Protein AF-A0A511FSC6-F1 (afdb_monomer_lite)

Secondary structure (DSSP, 8-state):
------------TTSSSEEEETTEEEEEEEPPHHHHHHHS-SEEEEE-----HHHHHHHHHHHHHHHHHHHHHHHHTTT---HHHHHHHHHTTTT------------------------------------------PPP--BHHHHIIIIIIS-TTS-HHHHHHHHHHHHHHHHHH-S-BGGG--HHHHHHHHHHHHHS-GGGG-----

pLDDT: mean 70.84, std 23.1, range [25.16, 93.94]

InterPro domains:
  IPR046668 Domain of unknown function DUF6538 [PF20172] (19-76)

Organism: NCBI:txid104102

Sequence (210 aa):
MGERDFPGCLPSLGTHMLRLIGSHYHFRRAVPVVLQACLGKTEISLSLQTESKFLARQRAAALYARTGEVFHKARTMQGRFSDKELTSLLTFQSPVTLEPEKNAQGAEATSAPQRKTVKPREKLTCKVIRKPRRTKKKPPALMLSGALMQFVLSNPNASTDTKEATQRTVALYIRAFGDTPVSDIGGSQAGAFRDLLLTLPATLAKVKAI

Radius of gyration: 27.7 Å; chains: 1; bounding box: 66×63×76 Å

Structure (mmCIF, N/CA/C/O backbone):
data_AF-A0A511FSC6-F1
#
_entry.id   AF-A0A511FSC6-F1
#
loop_
_atom_site.group_PDB
_atom_site.id
_atom_site.type_symbol
_atom_site.label_atom_id
_atom_site.label_alt_id
_atom_site.label_comp_id
_atom_site.label_asym_id
_atom_site.label_entity_id
_atom_site.label_seq_id
_atom_site.pdbx_PDB_ins_code
_atom_site.Cartn_x
_atom_site.Cartn_y
_atom_site.Cartn_z
_atom_site.occupancy
_atom_site.B_iso_or_equiv
_atom_site.auth_seq_id
_atom_site.auth_comp_id
_atom_site.auth_asym_id
_atom_site.auth_atom_id
_atom_site.pdbx_PDB_model_num
ATOM 1 N N . MET A 1 1 ? 3.213 28.338 21.975 1.00 31.11 1 MET A N 1
ATOM 2 C CA . MET A 1 1 ? 2.089 28.778 21.126 1.00 31.11 1 MET A CA 1
ATOM 3 C C . MET A 1 1 ? 2.033 27.836 19.939 1.00 31.11 1 MET A C 1
ATOM 5 O O . MET A 1 1 ? 2.956 27.849 19.141 1.00 31.11 1 MET A O 1
ATOM 9 N N . GLY A 1 2 ? 1.078 26.907 19.925 1.00 36.62 2 GLY A N 1
ATOM 10 C CA . GLY A 1 2 ? 0.978 25.878 18.889 1.00 36.62 2 GLY A CA 1
ATOM 11 C C . GLY A 1 2 ? -0.290 26.092 18.082 1.00 36.62 2 GLY A C 1
ATOM 12 O O . GLY A 1 2 ? -1.379 25.903 18.624 1.00 36.62 2 GLY A O 1
ATOM 13 N N . GLU A 1 3 ? -0.140 26.497 16.823 1.00 36.66 3 GLU A N 1
ATOM 14 C CA . GLU A 1 3 ? -1.228 26.465 15.848 1.00 36.66 3 GLU A CA 1
ATOM 15 C C . GLU A 1 3 ? -1.707 25.023 15.690 1.00 36.66 3 GLU A C 1
ATOM 17 O O . GLU A 1 3 ? -0.942 24.105 15.380 1.00 36.66 3 GLU A O 1
ATOM 22 N N . ARG A 1 4 ? -2.988 24.826 15.991 1.00 46.06 4 ARG A N 1
ATOM 23 C CA . ARG A 1 4 ? -3.698 23.559 15.869 1.00 46.06 4 ARG A CA 1
ATOM 24 C C . ARG A 1 4 ? -4.658 23.679 14.699 1.00 46.06 4 ARG A C 1
ATOM 26 O O . ARG A 1 4 ? -5.853 23.851 14.908 1.00 46.06 4 ARG A O 1
ATOM 33 N N . ASP A 1 5 ? -4.126 23.567 13.491 1.00 35.38 5 ASP A N 1
ATOM 34 C CA . ASP A 1 5 ? -4.953 23.324 12.316 1.00 35.38 5 ASP A CA 1
ATOM 35 C C . ASP A 1 5 ? -5.335 21.846 12.258 1.00 35.38 5 ASP A C 1
ATOM 37 O O . ASP A 1 5 ? -4.511 20.959 12.013 1.00 35.38 5 ASP A O 1
ATOM 41 N N . PHE A 1 6 ? -6.617 21.592 12.506 1.00 47.84 6 PHE A N 1
ATOM 42 C CA . PHE A 1 6 ? -7.268 20.308 12.298 1.00 47.84 6 PHE A CA 1
ATOM 43 C C . PHE A 1 6 ? -8.399 20.477 11.282 1.00 47.84 6 PHE A C 1
ATOM 45 O O . PHE A 1 6 ? -9.419 21.079 11.611 1.00 47.84 6 PHE A O 1
ATOM 52 N N . PRO A 1 7 ? -8.307 19.837 10.110 1.00 46.97 7 PRO A N 1
ATOM 53 C CA . PRO A 1 7 ? -9.484 19.426 9.374 1.00 46.97 7 PRO A CA 1
ATOM 54 C C . PRO A 1 7 ? -9.640 17.908 9.487 1.00 46.97 7 PRO A C 1
ATOM 56 O O . PRO A 1 7 ? -8.727 17.128 9.202 1.00 46.97 7 PRO A O 1
ATOM 59 N N . GLY A 1 8 ? -10.821 17.490 9.938 1.00 47.69 8 GLY A N 1
ATOM 60 C CA . GLY A 1 8 ? -11.219 16.092 9.970 1.00 47.69 8 GLY A CA 1
ATOM 61 C C . GLY A 1 8 ? -11.176 15.486 8.572 1.00 47.69 8 GLY A C 1
ATOM 62 O O . GLY A 1 8 ? -11.818 15.980 7.652 1.00 47.69 8 GLY A O 1
ATOM 63 N N . CYS A 1 9 ? -10.436 14.393 8.419 1.00 34.00 9 CYS A N 1
ATOM 64 C CA . CYS A 1 9 ? -10.560 13.499 7.280 1.00 34.00 9 CYS A CA 1
ATOM 65 C C . CYS A 1 9 ? -10.220 12.077 7.725 1.00 34.00 9 CYS A C 1
ATOM 67 O O . CYS A 1 9 ? -9.185 11.813 8.339 1.00 34.00 9 CYS A O 1
ATOM 69 N N . LEU A 1 10 ? -11.137 11.165 7.412 1.00 44.50 10 LEU A N 1
ATOM 70 C CA . LEU A 1 10 ? -10.952 9.719 7.471 1.00 44.50 10 LEU A CA 1
ATOM 71 C C . LEU A 1 10 ? -9.657 9.322 6.732 1.00 44.50 10 LEU A C 1
ATOM 73 O O . LEU A 1 10 ? -9.276 9.994 5.771 1.00 44.50 10 LEU A O 1
ATOM 77 N N . PRO A 1 11 ? -8.963 8.248 7.150 1.00 43.94 11 PRO A N 1
ATOM 78 C CA . PRO A 1 11 ? -7.611 7.971 6.692 1.00 43.94 11 PRO A CA 1
ATOM 79 C C . PRO A 1 11 ? -7.616 7.476 5.243 1.00 43.94 11 PRO A C 1
ATOM 81 O O . PRO A 1 11 ? -7.693 6.278 4.974 1.00 43.94 11 PRO A O 1
ATOM 84 N N . SER A 1 12 ? -7.461 8.399 4.296 1.00 37.47 12 SER A N 1
ATOM 85 C CA . SER A 1 12 ? -6.846 8.082 3.015 1.00 37.47 12 SER A CA 1
ATOM 86 C C . SER A 1 12 ? -5.382 7.719 3.305 1.00 37.47 12 SER A C 1
ATOM 88 O O . SER A 1 12 ? -4.573 8.535 3.745 1.00 37.47 12 SER A O 1
ATOM 90 N N . LEU A 1 13 ? -5.033 6.444 3.127 1.00 49.50 13 LEU A N 1
ATOM 91 C CA . LEU A 1 13 ? -3.706 5.853 3.385 1.00 49.50 13 LEU A CA 1
ATOM 92 C C . LEU A 1 13 ? -2.586 6.377 2.448 1.00 49.50 13 LEU A C 1
ATOM 94 O O . LEU A 1 13 ? -1.617 5.673 2.179 1.00 49.50 13 LEU A O 1
ATOM 98 N N . GLY A 1 14 ? -2.705 7.594 1.915 1.00 46.09 14 GLY A N 1
ATOM 99 C CA . GLY A 1 14 ? -1.871 8.073 0.812 1.00 46.09 14 GLY A CA 1
ATOM 100 C C . GLY A 1 14 ? -0.676 8.940 1.199 1.00 46.09 14 GLY A C 1
ATOM 101 O O . GLY A 1 14 ? 0.402 8.764 0.632 1.00 46.09 14 GLY A O 1
ATOM 102 N N . THR A 1 15 ? -0.831 9.889 2.130 1.00 52.22 15 THR A N 1
ATOM 103 C CA . THR A 1 15 ? 0.065 11.068 2.072 1.00 52.22 15 THR A CA 1
ATOM 104 C C . THR A 1 15 ? 0.442 11.717 3.402 1.00 52.22 15 THR A C 1
ATOM 106 O O . THR A 1 15 ? 1.416 12.460 3.431 1.00 52.22 15 THR A O 1
ATOM 109 N N . HIS A 1 16 ? -0.230 11.405 4.514 1.00 60.78 16 HIS A N 1
ATOM 110 C CA . HIS A 1 16 ? -0.003 12.107 5.793 1.00 60.78 16 HIS A CA 1
ATOM 111 C C . HIS A 1 16 ? 0.787 11.314 6.850 1.00 60.78 16 HIS A C 1
ATOM 113 O O . HIS A 1 16 ? 1.028 11.820 7.942 1.00 60.78 16 HIS A O 1
ATOM 119 N N . MET A 1 17 ? 1.218 10.083 6.546 1.00 84.12 17 MET A N 1
ATOM 120 C CA . MET A 1 17 ? 1.892 9.211 7.526 1.00 84.12 17 MET A CA 1
ATOM 121 C C . MET A 1 17 ? 3.365 9.576 7.774 1.00 84.12 17 MET A C 1
ATOM 123 O O . MET A 1 17 ? 3.923 9.235 8.816 1.00 84.12 17 MET A O 1
ATOM 127 N N . LEU A 1 18 ? 4.007 10.247 6.814 1.00 88.56 18 LEU A N 1
ATOM 128 C CA . LEU A 1 18 ? 5.402 10.672 6.895 1.00 88.56 18 LEU A CA 1
ATOM 129 C C . LEU A 1 18 ? 5.493 12.191 6.784 1.00 88.56 18 LEU A C 1
ATOM 131 O O . LEU A 1 18 ? 4.925 12.776 5.865 1.00 88.56 18 LEU A O 1
ATOM 135 N N . ARG A 1 19 ? 6.256 12.815 7.681 1.00 87.62 19 ARG A N 1
ATOM 136 C CA . ARG A 1 19 ? 6.570 14.247 7.649 1.00 87.62 19 ARG A CA 1
ATOM 137 C C . ARG A 1 19 ? 8.077 14.426 7.551 1.00 87.62 19 ARG A C 1
ATOM 139 O O . ARG A 1 19 ? 8.798 13.871 8.368 1.00 87.62 19 ARG A O 1
ATOM 146 N N . LEU A 1 20 ? 8.555 15.182 6.570 1.00 88.81 20 LEU A N 1
ATOM 147 C CA . LEU A 1 20 ? 9.956 15.595 6.531 1.00 88.81 20 LEU A CA 1
ATOM 148 C C . LEU A 1 20 ? 10.122 16.790 7.478 1.00 88.81 20 LEU A C 1
ATOM 150 O O . LEU A 1 20 ? 9.397 17.776 7.345 1.00 88.81 20 LEU A O 1
ATOM 154 N N . ILE A 1 21 ? 11.011 16.674 8.462 1.00 87.06 21 ILE A N 1
ATOM 155 C CA . ILE A 1 21 ? 11.365 17.756 9.386 1.00 87.06 21 ILE A CA 1
ATOM 156 C C . ILE A 1 21 ? 12.884 17.917 9.308 1.00 87.06 21 ILE A C 1
ATOM 158 O O . ILE A 1 21 ? 13.629 17.015 9.690 1.00 87.06 21 ILE A O 1
ATOM 162 N N . GLY A 1 22 ? 13.347 19.041 8.758 1.00 87.50 22 GLY A N 1
ATOM 163 C CA . GLY A 1 22 ? 14.761 19.212 8.414 1.00 87.50 22 GLY A CA 1
ATOM 164 C C . GLY A 1 22 ? 15.191 18.204 7.345 1.00 87.50 22 GLY A C 1
ATOM 165 O O . GLY A 1 22 ? 14.560 18.127 6.291 1.00 87.50 22 GLY A O 1
ATOM 166 N N . SER A 1 23 ? 16.229 17.411 7.626 1.00 87.00 23 SER A N 1
ATOM 167 C CA . SER A 1 23 ? 16.711 16.349 6.731 1.00 87.00 23 SER A CA 1
ATOM 168 C C . SER A 1 23 ? 16.114 14.967 7.023 1.00 87.00 23 SER A C 1
ATOM 170 O O . SER A 1 23 ? 16.306 14.036 6.243 1.00 87.00 23 SER A O 1
ATOM 172 N N . HIS A 1 24 ? 15.354 14.805 8.110 1.00 91.00 24 HIS A N 1
ATOM 173 C CA . HIS A 1 24 ? 14.892 13.493 8.559 1.00 91.00 24 HIS A CA 1
ATOM 174 C C . HIS A 1 24 ? 13.380 13.312 8.440 1.00 91.00 24 HIS A C 1
ATOM 176 O O . HIS A 1 24 ? 12.577 14.215 8.684 1.00 91.00 24 HIS A O 1
ATOM 182 N N . TYR A 1 25 ? 12.972 12.093 8.094 1.00 90.75 25 TYR A N 1
ATOM 183 C CA . TYR A 1 25 ? 11.569 11.704 8.096 1.00 90.75 25 TYR A CA 1
ATOM 184 C C . TYR A 1 25 ? 11.076 11.370 9.505 1.00 90.75 25 TYR A C 1
ATOM 186 O O . TYR A 1 25 ? 11.743 10.692 10.283 1.00 90.75 25 TYR A O 1
ATOM 194 N N . HIS A 1 26 ? 9.850 11.788 9.792 1.00 91.25 26 HIS A N 1
ATOM 195 C CA . HIS A 1 26 ? 9.095 11.493 10.998 1.00 91.25 26 HIS A CA 1
ATOM 196 C C . HIS A 1 26 ? 7.856 10.674 10.651 1.00 91.25 26 HIS A C 1
ATOM 198 O O . HIS A 1 26 ? 7.127 10.991 9.710 1.00 91.25 26 HIS A O 1
ATOM 204 N N . PHE A 1 27 ? 7.606 9.637 11.439 1.00 90.69 27 PHE A N 1
ATOM 205 C CA . PHE A 1 27 ? 6.375 8.865 11.428 1.00 90.69 27 PHE A CA 1
ATOM 206 C C . PHE A 1 27 ? 5.310 9.567 12.264 1.00 90.69 27 PHE A C 1
ATOM 208 O O . PHE A 1 27 ? 5.589 10.005 13.381 1.00 90.69 27 PHE A O 1
ATOM 215 N N . ARG A 1 28 ? 4.093 9.637 11.723 1.00 89.31 28 ARG A N 1
ATOM 216 C CA . ARG A 1 28 ? 2.921 10.232 12.364 1.00 89.31 28 ARG A CA 1
ATOM 217 C C . ARG A 1 28 ? 1.724 9.301 12.242 1.00 89.31 28 ARG A C 1
ATOM 219 O O . ARG A 1 28 ? 1.421 8.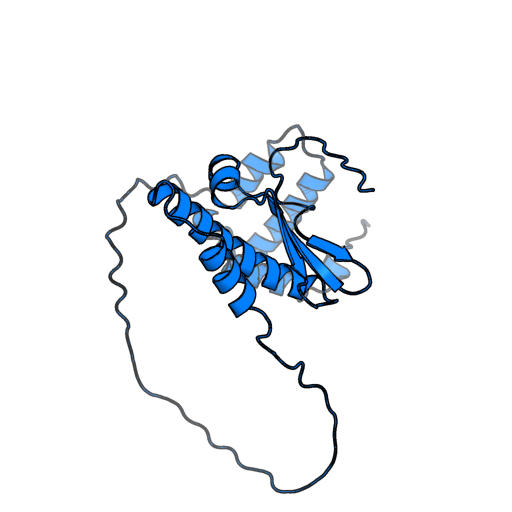809 11.152 1.00 89.31 28 ARG A O 1
ATOM 226 N N . ARG A 1 29 ? 1.031 9.057 13.355 1.00 89.12 29 ARG A N 1
ATOM 227 C CA . ARG A 1 29 ? -0.182 8.230 13.385 1.00 89.12 29 ARG A CA 1
ATOM 228 C C . ARG A 1 29 ? -1.137 8.663 14.490 1.00 89.12 29 ARG A C 1
ATOM 230 O O . ARG A 1 29 ? -0.754 8.715 15.654 1.00 89.12 29 ARG A O 1
ATOM 237 N N . ALA A 1 30 ? -2.406 8.855 14.142 1.00 89.12 30 ALA A N 1
ATOM 238 C CA . ALA A 1 30 ? -3.458 9.128 15.116 1.00 89.12 30 ALA A CA 1
ATOM 239 C C . ALA A 1 30 ? -3.743 7.910 16.017 1.00 89.12 30 ALA A C 1
ATOM 241 O O . ALA A 1 30 ? -3.824 6.768 15.545 1.00 89.12 30 ALA A O 1
ATOM 242 N N . VAL A 1 31 ? -3.929 8.168 17.312 1.00 88.06 31 VAL A N 1
ATOM 243 C CA . VAL A 1 31 ? -4.370 7.174 18.298 1.00 88.06 31 VAL A CA 1
ATOM 244 C C . VAL A 1 31 ? -5.903 7.085 18.251 1.00 88.06 31 VAL A C 1
ATOM 246 O O . VAL A 1 31 ? -6.563 8.125 18.273 1.00 88.06 31 VAL A O 1
ATOM 249 N N . PRO A 1 32 ? -6.506 5.881 18.188 1.00 88.00 32 PRO A N 1
ATOM 250 C CA . PRO A 1 32 ? -7.961 5.724 18.226 1.00 88.00 32 PRO A CA 1
ATOM 251 C C . PRO A 1 32 ? -8.583 6.372 19.471 1.00 88.00 32 PRO A C 1
ATOM 253 O O . PRO A 1 32 ? -8.077 6.150 20.565 1.00 88.00 32 PRO A O 1
ATOM 256 N N . VAL A 1 33 ? -9.704 7.094 19.322 1.00 86.25 33 VAL A N 1
ATOM 257 C CA . VAL A 1 33 ? -10.367 7.874 20.399 1.00 86.25 33 VAL A CA 1
ATOM 258 C C . VAL A 1 33 ? -10.576 7.064 21.682 1.00 86.25 33 VAL A C 1
ATOM 260 O O . VAL A 1 33 ? -10.260 7.533 22.768 1.00 86.25 33 VAL A O 1
ATOM 263 N N . VAL A 1 34 ? -11.006 5.808 21.548 1.00 84.75 34 VAL A N 1
ATOM 264 C CA . VAL A 1 34 ? -11.242 4.889 22.678 1.00 84.75 34 VAL A CA 1
ATOM 265 C C . VAL A 1 34 ? -9.979 4.653 23.517 1.00 84.75 34 VAL A C 1
ATOM 267 O O . VAL A 1 34 ? -10.062 4.398 24.711 1.00 84.75 34 VAL A O 1
ATOM 270 N N . LEU A 1 35 ? -8.801 4.744 22.896 1.00 82.69 35 LEU A N 1
ATOM 271 C CA . LEU A 1 35 ? -7.510 4.535 23.547 1.00 82.69 35 LEU A CA 1
ATOM 272 C C . LEU A 1 35 ? -6.861 5.841 24.017 1.00 82.69 35 LEU A C 1
ATOM 274 O O . LEU A 1 35 ? -5.935 5.785 24.819 1.00 82.69 35 LEU A O 1
ATOM 278 N N . GLN A 1 36 ? -7.332 7.005 23.559 1.00 86.88 36 GLN A N 1
ATOM 279 C CA . GLN A 1 36 ? -6.754 8.300 23.939 1.00 86.88 36 GLN A CA 1
ATOM 280 C C . GLN A 1 36 ? -6.912 8.574 25.438 1.00 86.88 36 GLN A C 1
ATOM 282 O O . GLN A 1 36 ? -5.992 9.104 26.049 1.00 86.88 36 GLN A O 1
ATOM 287 N N . ALA A 1 37 ? -8.031 8.159 26.045 1.00 80.69 37 ALA A N 1
ATOM 288 C CA . ALA A 1 37 ? -8.252 8.294 27.486 1.00 80.69 37 ALA A CA 1
ATOM 289 C C . ALA A 1 37 ? -7.283 7.431 28.313 1.00 80.69 37 ALA A C 1
ATOM 291 O O . ALA A 1 37 ? -6.806 7.864 29.355 1.00 80.69 37 ALA A O 1
ATOM 292 N N . CYS A 1 38 ? -6.955 6.228 27.830 1.00 76.88 38 CYS A N 1
ATOM 293 C CA . CYS A 1 38 ? -6.017 5.327 28.503 1.00 76.88 38 CYS A CA 1
ATOM 294 C C . CYS A 1 38 ? -4.550 5.735 28.296 1.00 76.88 38 CYS A C 1
ATOM 296 O O . CYS A 1 38 ? -3.711 5.439 29.140 1.00 76.88 38 CYS A O 1
ATOM 298 N N . LEU A 1 39 ? -4.243 6.385 27.168 1.00 76.31 39 LEU A N 1
ATOM 299 C CA . LEU A 1 39 ? -2.879 6.728 26.752 1.00 76.31 39 LEU A CA 1
ATOM 300 C C . LEU A 1 39 ? -2.500 8.194 26.960 1.00 76.31 39 LEU A C 1
ATOM 302 O O . LEU A 1 39 ? -1.374 8.584 26.687 1.00 76.31 39 LEU A O 1
ATOM 306 N N . GLY A 1 40 ? -3.449 9.064 27.304 1.00 79.44 40 GLY A N 1
ATOM 307 C CA . GLY A 1 40 ? -3.205 10.507 27.416 1.00 79.44 40 GLY A CA 1
ATOM 308 C C . GLY A 1 40 ? -2.634 11.167 26.147 1.00 79.44 40 GLY A C 1
ATOM 309 O O . GLY A 1 40 ? -2.193 12.314 26.192 1.00 79.44 40 GLY A O 1
ATOM 310 N N . LYS A 1 41 ? -2.614 10.457 25.010 1.00 80.75 41 LYS A N 1
ATOM 311 C CA . LYS A 1 41 ? -1.984 10.864 23.752 1.00 80.75 41 LYS A CA 1
ATOM 312 C C . LYS A 1 41 ? -2.968 10.694 22.610 1.00 80.75 41 LYS A C 1
ATOM 314 O O . LYS A 1 41 ? -3.578 9.641 22.437 1.00 80.75 41 LYS A O 1
ATOM 319 N N . THR A 1 42 ? -3.076 11.733 21.796 1.00 84.81 42 THR A N 1
ATOM 320 C CA . THR A 1 42 ? -3.931 11.767 20.604 1.00 84.81 42 THR A CA 1
ATOM 321 C C . THR A 1 42 ? -3.187 11.327 19.343 1.00 84.81 42 THR A C 1
ATOM 323 O O . THR A 1 42 ? -3.802 10.837 18.396 1.00 84.81 42 THR A O 1
ATOM 326 N N . GLU A 1 43 ? -1.857 11.440 19.337 1.00 87.31 43 GLU A N 1
ATOM 327 C CA . GLU A 1 43 ? -0.996 11.119 18.201 1.00 87.31 43 GLU A CA 1
ATOM 328 C C . GLU A 1 43 ? 0.311 10.449 18.659 1.00 87.31 43 GLU A C 1
ATOM 330 O O . GLU A 1 43 ? 0.879 10.783 19.698 1.00 87.31 43 GLU A O 1
ATOM 335 N N . ILE A 1 44 ? 0.802 9.509 17.849 1.00 86.75 44 ILE A N 1
ATOM 336 C CA . ILE A 1 44 ? 2.149 8.944 17.937 1.00 86.75 44 ILE A CA 1
ATOM 337 C C . ILE A 1 44 ? 3.011 9.648 16.891 1.00 86.75 44 ILE A C 1
ATOM 339 O O . ILE A 1 44 ? 2.745 9.533 15.693 1.00 86.75 44 ILE A O 1
ATOM 343 N N . SER A 1 45 ? 4.049 10.346 17.350 1.00 89.31 45 SER A N 1
ATOM 344 C CA . SER A 1 45 ? 5.045 11.005 16.502 1.00 89.31 45 SER A CA 1
ATOM 345 C C . SER A 1 45 ? 6.446 10.531 16.867 1.00 89.31 45 SER A C 1
ATOM 347 O O . SER A 1 45 ? 6.845 10.647 18.022 1.00 89.31 45 SER A O 1
ATOM 349 N N . LEU A 1 46 ? 7.190 9.997 15.896 1.00 87.50 46 LEU A N 1
ATOM 350 C CA . LEU A 1 46 ? 8.540 9.460 16.106 1.00 87.50 46 LEU A CA 1
ATOM 351 C C . LEU A 1 46 ? 9.468 9.839 14.957 1.00 87.50 46 LEU A C 1
ATOM 353 O O . LEU A 1 46 ? 9.072 9.767 13.795 1.00 87.50 46 LEU A O 1
ATOM 357 N N . SER A 1 47 ? 10.711 10.203 15.270 1.00 89.06 47 SER A N 1
ATOM 358 C CA . SER A 1 47 ? 11.744 10.373 14.244 1.00 89.06 47 SER A CA 1
ATOM 359 C C . SER A 1 47 ? 12.1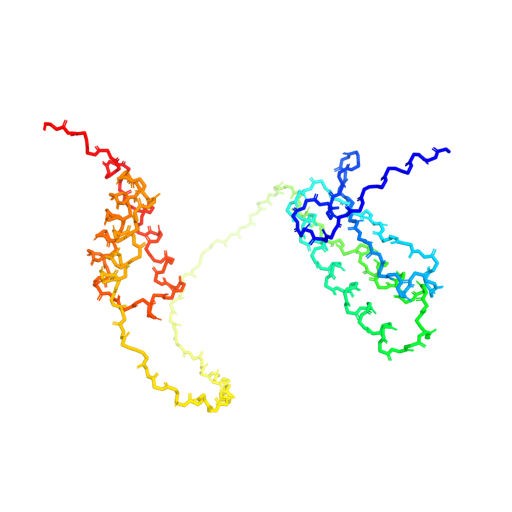82 9.011 13.717 1.00 89.06 47 SER A C 1
ATOM 361 O O . SER A 1 47 ? 12.435 8.092 14.492 1.00 89.06 47 SER A O 1
ATOM 363 N N . LEU A 1 48 ? 12.281 8.881 12.395 1.00 88.81 48 LEU A N 1
ATOM 364 C CA . LEU A 1 48 ? 12.821 7.691 11.741 1.00 88.81 48 LEU A CA 1
ATOM 365 C C . LEU A 1 48 ? 14.329 7.791 11.509 1.00 88.81 48 LEU A C 1
ATOM 367 O O . LEU A 1 48 ? 14.894 6.824 10.998 1.00 88.81 48 LEU A O 1
ATOM 371 N N . GLN A 1 49 ? 14.952 8.936 11.836 1.00 87.12 49 GLN A N 1
ATOM 372 C CA . GLN A 1 49 ? 16.388 9.208 11.667 1.00 87.12 49 GLN A CA 1
ATOM 373 C C . GLN A 1 49 ? 16.907 8.747 10.298 1.00 87.12 49 GLN A C 1
ATOM 375 O O . GLN A 1 49 ? 17.867 7.990 10.175 1.00 87.12 49 GLN A O 1
ATOM 380 N N . THR A 1 50 ? 16.182 9.106 9.243 1.00 88.50 50 THR A N 1
ATOM 381 C CA . THR A 1 50 ? 16.547 8.737 7.878 1.00 88.50 50 THR A CA 1
ATOM 382 C C . THR A 1 50 ? 16.157 9.844 6.925 1.00 88.50 50 THR A C 1
ATOM 384 O O . THR A 1 50 ? 15.096 10.448 7.074 1.00 88.50 50 THR A O 1
ATOM 387 N N . GLU A 1 51 ? 17.016 10.082 5.945 1.00 90.50 51 GLU A N 1
ATOM 388 C CA . GLU A 1 51 ? 16.820 11.054 4.865 1.00 90.50 51 GLU A CA 1
ATOM 389 C C . GLU A 1 51 ? 16.292 10.372 3.592 1.00 90.50 51 GLU A C 1
ATOM 391 O O . GLU A 1 51 ? 15.835 11.018 2.651 1.00 90.50 51 GLU A O 1
ATOM 396 N N . SER A 1 52 ? 16.304 9.033 3.558 1.00 89.44 52 SER A N 1
ATOM 397 C CA . SER A 1 52 ? 15.809 8.252 2.427 1.00 89.44 52 SER A CA 1
ATOM 398 C C . SER A 1 52 ? 14.310 8.008 2.549 1.00 89.44 52 SER A C 1
ATOM 400 O O . SER A 1 52 ? 13.837 7.339 3.471 1.00 89.44 52 SER A O 1
ATOM 402 N N . LYS A 1 53 ? 13.547 8.475 1.555 1.00 89.00 53 LYS A N 1
ATOM 403 C CA . LYS A 1 53 ? 12.089 8.275 1.480 1.00 89.00 53 LYS A CA 1
ATOM 404 C C . LYS A 1 53 ? 11.697 6.795 1.447 1.00 89.00 53 LYS A C 1
ATOM 406 O O . LYS A 1 53 ? 10.658 6.419 1.987 1.00 89.00 53 LYS A O 1
ATOM 411 N N . PHE A 1 54 ? 12.506 5.954 0.804 1.00 88.75 54 PHE A N 1
ATOM 412 C CA . PHE A 1 54 ? 12.247 4.517 0.712 1.00 88.75 54 PHE A CA 1
ATOM 413 C C . PHE A 1 54 ? 12.413 3.838 2.075 1.00 88.75 54 PHE A C 1
ATOM 415 O O . PHE A 1 54 ? 11.501 3.153 2.541 1.00 88.75 54 PHE A O 1
ATOM 422 N N . LEU A 1 55 ? 13.532 4.108 2.751 1.00 89.44 55 LEU A N 1
ATOM 423 C CA . LEU A 1 55 ? 13.820 3.557 4.074 1.00 89.44 55 LEU A CA 1
ATOM 424 C C . LEU A 1 55 ? 12.826 4.079 5.123 1.00 89.44 55 LEU A C 1
ATOM 426 O O . LEU A 1 55 ? 12.351 3.317 5.965 1.00 89.44 55 LEU A O 1
ATOM 430 N N . ALA A 1 56 ? 12.429 5.351 5.009 1.00 89.81 56 ALA A N 1
ATOM 431 C CA . ALA A 1 56 ? 11.370 5.942 5.817 1.00 89.81 56 ALA A CA 1
ATOM 432 C C . ALA A 1 56 ? 10.046 5.184 5.661 1.00 89.81 56 ALA A C 1
ATOM 434 O O . ALA A 1 56 ? 9.415 4.840 6.656 1.00 89.81 56 ALA A O 1
ATOM 435 N N . ARG A 1 57 ? 9.635 4.865 4.426 1.00 90.00 57 ARG A N 1
ATOM 436 C CA . ARG A 1 57 ? 8.418 4.078 4.163 1.00 90.00 57 ARG A CA 1
ATOM 437 C C . ARG A 1 57 ? 8.503 2.677 4.752 1.00 90.00 57 ARG A C 1
ATOM 439 O O . ARG A 1 57 ? 7.543 2.237 5.375 1.00 90.00 57 ARG A O 1
ATOM 446 N N . GLN A 1 58 ? 9.637 2.001 4.588 1.00 90.06 58 GLN A N 1
ATOM 447 C CA . GLN A 1 58 ? 9.848 0.663 5.135 1.00 90.06 58 GLN A CA 1
ATOM 448 C C . GLN A 1 58 ? 9.754 0.660 6.669 1.00 90.06 58 GLN A C 1
ATOM 450 O O . GLN A 1 58 ? 8.982 -0.115 7.236 1.00 90.06 58 GLN A O 1
ATOM 455 N N . ARG A 1 59 ? 10.481 1.565 7.343 1.00 89.62 59 ARG A N 1
ATOM 456 C CA . ARG A 1 59 ? 10.440 1.710 8.810 1.00 89.62 59 ARG A CA 1
ATOM 457 C C . ARG A 1 59 ? 9.042 2.096 9.298 1.00 89.62 59 ARG A C 1
ATOM 459 O O . ARG A 1 59 ? 8.522 1.495 10.234 1.00 89.62 59 ARG A O 1
ATOM 466 N N . ALA A 1 60 ? 8.391 3.040 8.623 1.00 90.00 60 ALA A N 1
ATOM 467 C CA . ALA A 1 60 ? 7.042 3.473 8.968 1.00 90.00 60 ALA A CA 1
ATOM 468 C C . ALA A 1 60 ? 5.995 2.363 8.795 1.00 90.00 60 ALA A C 1
ATOM 470 O O . ALA A 1 60 ? 5.102 2.244 9.629 1.00 90.00 60 ALA A O 1
ATOM 471 N N . ALA A 1 61 ? 6.108 1.523 7.762 1.00 88.69 61 ALA A N 1
ATOM 472 C CA . ALA A 1 61 ? 5.226 0.372 7.582 1.00 88.69 61 ALA A CA 1
ATOM 473 C C . ALA A 1 61 ? 5.366 -0.634 8.738 1.00 88.69 61 ALA A C 1
ATOM 475 O O . ALA A 1 61 ? 4.360 -1.100 9.276 1.00 88.69 61 ALA A O 1
ATOM 476 N N . ALA A 1 62 ? 6.599 -0.912 9.175 1.00 88.50 62 ALA A N 1
ATOM 477 C CA . ALA A 1 62 ? 6.855 -1.778 10.325 1.00 88.50 62 ALA A CA 1
ATOM 478 C C . ALA A 1 62 ? 6.271 -1.198 11.627 1.00 88.50 62 ALA A C 1
ATOM 480 O O . ALA A 1 62 ? 5.614 -1.916 12.386 1.00 88.50 62 ALA A O 1
ATOM 481 N N . LEU A 1 63 ? 6.449 0.107 11.863 1.00 89.62 63 LEU A N 1
ATOM 482 C CA . LEU A 1 63 ? 5.838 0.806 12.998 1.00 89.62 63 LEU A CA 1
ATOM 483 C C . LEU A 1 63 ? 4.311 0.775 12.936 1.00 89.62 63 LEU A C 1
ATOM 485 O O . LEU A 1 63 ? 3.661 0.563 13.960 1.00 89.62 63 LEU A O 1
ATOM 489 N N . TYR A 1 64 ? 3.725 0.947 11.752 1.00 90.62 64 TYR A N 1
ATOM 490 C CA . TYR A 1 64 ? 2.278 0.916 11.565 1.00 90.62 64 TYR A CA 1
ATOM 491 C C . TYR A 1 64 ? 1.690 -0.466 11.879 1.00 90.62 64 TYR A C 1
ATOM 493 O O . TYR A 1 64 ? 0.679 -0.561 12.577 1.00 90.62 64 TYR A O 1
ATOM 501 N N . ALA A 1 65 ? 2.327 -1.544 11.422 1.00 89.44 65 ALA A N 1
ATOM 502 C CA . ALA A 1 65 ? 1.890 -2.899 11.751 1.00 89.44 65 ALA A CA 1
ATOM 503 C C . ALA A 1 65 ? 1.901 -3.128 13.273 1.00 89.44 65 ALA A C 1
ATOM 505 O O . ALA A 1 65 ? 0.866 -3.444 13.862 1.00 89.44 65 ALA A O 1
ATOM 506 N N . ARG A 1 66 ? 3.030 -2.833 13.933 1.00 87.25 66 ARG A N 1
ATOM 507 C CA . ARG A 1 66 ? 3.186 -3.027 15.384 1.00 87.25 66 ARG A CA 1
ATOM 508 C C . ARG A 1 66 ? 2.218 -2.189 16.206 1.00 87.25 66 ARG A C 1
ATOM 510 O O . ARG A 1 66 ? 1.527 -2.712 17.072 1.00 87.25 66 ARG A O 1
ATOM 517 N N . THR A 1 67 ? 2.119 -0.892 15.918 1.00 88.50 67 THR A N 1
ATOM 518 C CA . THR A 1 67 ? 1.170 -0.014 16.626 1.00 88.50 67 THR A CA 1
ATOM 519 C C . THR A 1 67 ? -0.284 -0.440 16.384 1.00 88.50 67 THR A C 1
ATOM 521 O O . THR A 1 67 ? -1.125 -0.270 17.261 1.00 88.50 67 THR A O 1
ATOM 524 N N . GLY A 1 68 ? -0.587 -1.072 15.243 1.00 88.94 68 GLY A N 1
ATOM 525 C CA . GLY A 1 68 ? -1.895 -1.670 14.969 1.00 88.94 68 GLY A CA 1
ATOM 526 C C . GLY A 1 68 ? -2.218 -2.857 15.879 1.00 88.94 68 GLY A C 1
ATOM 527 O O . GLY A 1 68 ? -3.303 -2.895 16.457 1.00 88.94 68 GLY A O 1
ATOM 528 N N . GLU A 1 69 ? -1.276 -3.786 16.053 1.00 88.38 69 GLU A N 1
ATOM 529 C CA . GLU A 1 69 ? -1.421 -4.922 16.976 1.00 88.38 69 GLU A CA 1
ATOM 530 C C . GLU A 1 69 ? -1.621 -4.454 18.416 1.00 88.38 69 GLU A C 1
ATOM 532 O O . GLU A 1 69 ? -2.473 -4.971 19.137 1.00 88.38 69 GLU A O 1
ATOM 537 N N . VAL A 1 70 ? -0.875 -3.429 18.818 1.00 86.75 70 VAL A N 1
ATOM 538 C CA . VAL A 1 70 ? -0.991 -2.809 20.137 1.00 86.75 70 VAL A CA 1
ATOM 539 C C . VAL A 1 70 ? -2.378 -2.212 20.343 1.00 86.75 70 VAL A C 1
ATOM 541 O O . VAL A 1 70 ? -3.038 -2.515 21.331 1.00 86.75 70 VAL A O 1
ATOM 544 N N . PHE A 1 71 ? -2.876 -1.432 19.382 1.00 87.88 71 PHE A N 1
ATOM 545 C CA . PHE A 1 71 ? -4.230 -0.880 19.452 1.00 87.88 71 PHE A CA 1
ATOM 546 C C . PHE A 1 71 ? -5.321 -1.950 19.431 1.00 87.88 71 PHE A C 1
ATOM 548 O O . PHE A 1 71 ? -6.422 -1.716 19.933 1.00 87.88 71 PHE A O 1
ATOM 555 N N . HIS A 1 72 ? -5.056 -3.103 18.821 1.00 87.94 72 HIS A N 1
ATOM 556 C CA . HIS A 1 72 ? -5.973 -4.232 18.852 1.00 87.94 72 HIS A CA 1
ATOM 557 C C . HIS A 1 72 ? -5.990 -4.885 20.239 1.00 87.94 72 HIS A C 1
ATOM 559 O O . HIS A 1 72 ? -7.058 -5.008 20.833 1.00 87.94 72 HIS A O 1
ATOM 565 N N . LYS A 1 73 ? -4.814 -5.187 20.804 1.00 85.75 73 LYS A N 1
ATOM 566 C CA . LYS A 1 73 ? -4.668 -5.728 22.165 1.00 85.75 73 LYS A CA 1
ATOM 567 C C . LYS A 1 73 ? -5.263 -4.801 23.227 1.00 85.75 73 LYS A C 1
ATOM 569 O O . LYS A 1 73 ? -5.968 -5.250 24.124 1.00 85.75 73 LYS A O 1
ATOM 574 N N . ALA A 1 74 ? -5.033 -3.497 23.100 1.00 84.69 74 ALA A N 1
ATOM 575 C CA . ALA A 1 74 ? -5.580 -2.499 24.012 1.00 84.69 74 ALA A CA 1
ATOM 576 C C . ALA A 1 74 ? -7.117 -2.480 23.994 1.00 84.69 74 ALA A C 1
ATOM 578 O O . ALA A 1 74 ? -7.749 -2.330 25.037 1.00 84.69 74 ALA A O 1
ATOM 579 N N . ARG A 1 75 ? -7.722 -2.693 22.816 1.00 83.94 75 ARG A N 1
ATOM 580 C CA . ARG A 1 75 ? -9.177 -2.822 22.674 1.00 83.94 75 ARG A CA 1
ATOM 581 C C . ARG A 1 75 ? -9.714 -4.110 23.293 1.00 83.94 75 ARG A C 1
ATOM 583 O O . ARG A 1 75 ? -10.764 -4.068 23.923 1.00 83.94 75 ARG A O 1
ATOM 590 N N . THR A 1 76 ? -9.011 -5.234 23.150 1.00 85.31 76 THR A N 1
ATOM 591 C CA . THR A 1 76 ? -9.445 -6.510 23.745 1.00 85.31 76 THR A CA 1
ATOM 592 C C . THR A 1 76 ? -9.291 -6.534 25.266 1.00 85.31 76 THR A C 1
ATOM 594 O O . THR A 1 76 ? -10.088 -7.172 25.940 1.00 85.31 76 THR A O 1
ATOM 597 N N . MET A 1 77 ? -8.298 -5.825 25.815 1.00 77.06 77 MET A N 1
ATOM 598 C CA . MET A 1 77 ? -7.973 -5.817 27.252 1.00 77.06 77 MET A CA 1
ATOM 599 C C . MET A 1 77 ? -8.698 -4.720 28.059 1.00 77.06 77 MET A C 1
ATOM 601 O O . MET A 1 77 ? -8.374 -4.533 29.230 1.00 77.06 77 MET A O 1
ATOM 605 N N . GLN A 1 78 ? -9.638 -3.986 27.441 1.00 65.62 78 GLN A N 1
ATOM 606 C CA . GLN A 1 78 ? -10.566 -3.027 28.073 1.00 65.62 78 GLN A CA 1
ATOM 607 C C . GLN A 1 78 ? -9.969 -2.211 29.243 1.00 65.62 78 GLN A C 1
ATOM 609 O O . GLN A 1 78 ? -10.438 -2.280 30.374 1.00 65.62 78 GLN A O 1
ATOM 614 N N . GLY A 1 79 ? -8.925 -1.419 28.980 1.00 63.38 79 GLY A N 1
ATOM 615 C CA . GLY A 1 79 ? -8.471 -0.386 29.926 1.00 63.38 79 GLY A CA 1
ATOM 616 C C . GLY A 1 79 ? -7.291 -0.741 30.836 1.00 63.38 79 GLY A C 1
ATOM 617 O O . GLY A 1 79 ? -6.849 0.118 31.589 1.00 63.38 79 GLY A O 1
ATOM 618 N N . ARG A 1 80 ? -6.701 -1.941 30.732 1.00 67.81 80 ARG A N 1
ATOM 619 C CA . ARG A 1 80 ? -5.396 -2.246 31.373 1.00 67.81 80 ARG A CA 1
ATOM 620 C C . ARG A 1 80 ? -4.172 -1.857 30.538 1.00 67.81 80 ARG A C 1
ATOM 622 O O . ARG A 1 80 ? -3.046 -2.173 30.907 1.00 67.81 80 ARG A O 1
ATOM 629 N N . PHE A 1 81 ? -4.384 -1.209 29.399 1.00 72.94 81 PHE A N 1
ATOM 630 C CA . PHE A 1 81 ? -3.305 -0.820 28.501 1.00 72.94 81 PHE A CA 1
ATOM 631 C C . PHE A 1 81 ? -2.624 0.458 29.000 1.00 72.94 81 PHE A C 1
ATOM 633 O O . PHE A 1 81 ? -3.309 1.443 29.266 1.00 72.94 81 PHE A O 1
ATOM 640 N N . SER A 1 82 ? -1.292 0.446 29.114 1.00 76.88 82 SER A N 1
ATOM 641 C CA . SER A 1 82 ? -0.523 1.586 29.631 1.00 76.88 82 SER A CA 1
ATOM 642 C C . SER A 1 82 ? 0.422 2.184 28.590 1.00 76.88 82 SER A C 1
ATOM 644 O O . SER A 1 82 ? 0.964 1.492 27.727 1.00 76.88 82 SER A O 1
ATOM 646 N N . ASP A 1 83 ? 0.707 3.478 28.736 1.00 78.88 83 ASP A N 1
ATOM 647 C CA . ASP A 1 83 ? 1.680 4.205 27.912 1.00 78.88 83 ASP A CA 1
ATOM 648 C C . ASP A 1 83 ? 3.077 3.584 27.886 1.00 78.88 83 ASP A C 1
ATOM 650 O O . ASP A 1 83 ? 3.819 3.752 26.913 1.00 78.88 83 ASP A O 1
ATOM 654 N N . LYS A 1 84 ? 3.449 2.869 28.951 1.00 80.12 84 LYS A N 1
ATOM 655 C CA . LYS A 1 84 ? 4.752 2.209 29.074 1.00 80.12 84 LYS A CA 1
ATOM 656 C C . LYS A 1 84 ? 4.899 1.080 28.056 1.00 80.12 84 LYS A C 1
ATOM 658 O O . LYS A 1 84 ? 5.979 0.917 27.501 1.00 80.12 84 LYS A O 1
ATOM 663 N N . GLU A 1 85 ? 3.820 0.352 27.766 1.00 78.94 85 GLU A N 1
ATOM 664 C CA . GLU A 1 85 ? 3.806 -0.724 26.766 1.00 78.94 85 GLU A CA 1
ATOM 665 C C . GLU A 1 85 ? 3.903 -0.179 25.342 1.00 78.94 85 GLU A C 1
ATOM 667 O O . GLU A 1 85 ? 4.589 -0.745 24.491 1.00 78.94 85 GLU A O 1
ATOM 672 N N . LEU A 1 86 ? 3.243 0.952 25.081 1.00 78.06 86 LEU A N 1
ATOM 673 C CA . LEU A 1 86 ? 3.369 1.628 23.796 1.00 78.06 86 LEU A CA 1
ATOM 674 C C . LEU A 1 86 ? 4.794 2.161 23.622 1.00 78.06 86 LEU A C 1
ATOM 676 O O . LEU A 1 86 ? 5.428 1.938 22.597 1.00 78.06 86 LEU A O 1
ATOM 680 N N . THR A 1 87 ? 5.320 2.824 24.651 1.00 78.44 87 THR A N 1
ATOM 681 C CA . THR A 1 87 ? 6.658 3.420 24.618 1.00 78.44 87 THR A CA 1
ATOM 682 C C . THR A 1 87 ? 7.739 2.353 24.492 1.00 78.44 87 THR A C 1
ATOM 684 O O . THR A 1 87 ? 8.621 2.518 23.664 1.00 78.44 87 THR A O 1
ATOM 687 N N . SER A 1 88 ? 7.658 1.227 25.209 1.00 80.94 88 SER A N 1
ATOM 688 C CA . SER A 1 88 ? 8.647 0.150 25.082 1.00 80.94 88 SER A CA 1
ATOM 689 C C . SER A 1 88 ? 8.711 -0.386 23.651 1.00 80.94 88 SER A C 1
ATOM 691 O O . SER A 1 88 ? 9.790 -0.440 23.066 1.00 80.94 88 SER A O 1
ATOM 693 N N . LEU A 1 89 ? 7.566 -0.683 23.031 1.00 73.00 89 LEU A N 1
ATOM 694 C CA . LEU A 1 89 ? 7.502 -1.200 21.660 1.00 73.00 89 LEU A CA 1
ATOM 695 C C . LEU A 1 89 ? 8.003 -0.212 20.602 1.00 73.00 89 LEU A C 1
ATOM 697 O O . LEU A 1 89 ? 8.506 -0.645 19.562 1.00 73.00 89 LEU A O 1
ATOM 701 N N . LEU A 1 90 ? 7.868 1.089 20.865 1.00 75.56 90 LEU A N 1
ATOM 702 C CA . LEU A 1 90 ? 8.399 2.151 20.015 1.00 75.56 90 LEU A CA 1
ATOM 703 C C . LEU A 1 90 ? 9.906 2.366 20.241 1.00 75.56 90 LEU A C 1
ATOM 705 O O . LEU A 1 90 ? 10.649 2.518 19.275 1.00 75.56 90 LEU A O 1
ATOM 709 N N . THR A 1 91 ? 10.368 2.314 21.493 1.00 69.50 91 THR A N 1
ATOM 710 C CA . THR A 1 91 ? 11.777 2.490 21.881 1.00 69.50 91 THR A CA 1
ATOM 711 C C . THR A 1 91 ? 12.652 1.322 21.432 1.00 69.50 91 THR A C 1
ATOM 713 O O . THR A 1 91 ? 13.776 1.554 21.001 1.00 69.50 91 THR A O 1
ATOM 716 N N . PHE A 1 92 ? 12.138 0.084 21.413 1.00 58.06 92 PHE A N 1
ATOM 717 C CA . PHE A 1 92 ? 12.874 -1.091 20.910 1.00 58.06 92 PHE A CA 1
ATOM 718 C C . PHE A 1 92 ? 13.351 -0.965 19.449 1.00 58.06 92 PHE A C 1
ATOM 720 O O . PHE A 1 92 ? 14.132 -1.796 18.995 1.00 58.06 92 PHE A O 1
ATOM 727 N N . GLN A 1 93 ? 12.886 0.033 18.691 1.00 59.19 93 GLN A N 1
ATOM 728 C CA . GLN A 1 93 ? 13.315 0.268 17.309 1.00 59.19 93 GLN A CA 1
ATOM 729 C C . GLN A 1 93 ? 14.365 1.379 17.135 1.00 59.19 93 GLN A C 1
ATOM 731 O O . GLN A 1 93 ? 14.816 1.600 16.012 1.00 59.19 93 GLN A O 1
ATOM 736 N N . SER A 1 94 ? 14.800 2.037 18.211 1.00 48.06 94 SER A N 1
ATOM 737 C CA . SER A 1 94 ? 15.906 3.000 18.193 1.00 48.06 94 SER A CA 1
ATOM 738 C C . SER A 1 94 ? 17.106 2.419 18.954 1.00 48.06 94 SER A C 1
ATOM 740 O O . SER A 1 94 ? 17.019 2.364 20.178 1.00 48.06 94 SER A O 1
ATOM 742 N N . PRO A 1 95 ? 18.233 2.023 18.328 1.00 50.81 95 PRO A N 1
ATOM 743 C CA . PRO A 1 95 ? 18.548 1.869 16.910 1.00 50.81 95 PRO A CA 1
ATOM 744 C C . PRO A 1 95 ? 18.832 0.391 16.562 1.00 50.81 95 PRO A C 1
ATOM 746 O O . PRO A 1 95 ? 19.747 -0.224 17.103 1.00 50.81 95 PRO A O 1
ATOM 749 N N . VAL A 1 96 ? 18.126 -0.186 15.584 1.00 41.41 96 VAL A N 1
ATOM 750 C CA . VAL A 1 96 ? 18.773 -1.236 14.776 1.00 41.41 96 VAL A CA 1
ATOM 751 C C . VAL A 1 96 ? 19.603 -0.495 13.745 1.00 41.41 96 VAL A C 1
ATOM 753 O O . VAL A 1 96 ? 19.128 -0.127 12.667 1.00 41.41 96 VAL A O 1
ATOM 756 N N . THR A 1 97 ? 20.830 -0.201 14.151 1.00 39.56 97 THR A N 1
ATOM 757 C CA . THR A 1 97 ? 21.936 0.178 13.292 1.00 39.56 97 THR A CA 1
ATOM 758 C C . THR A 1 97 ? 22.126 -0.944 12.273 1.00 39.56 97 THR A C 1
ATOM 760 O O . THR A 1 97 ? 22.849 -1.906 12.493 1.00 39.56 97 THR A O 1
ATOM 763 N N . LEU A 1 98 ? 21.413 -0.872 11.152 1.00 42.75 98 LEU A N 1
ATOM 764 C CA . LEU A 1 98 ? 22.008 -1.322 9.905 1.00 42.75 98 LEU A CA 1
ATOM 765 C C . LEU A 1 98 ? 22.884 -0.153 9.482 1.00 42.75 98 LEU A C 1
ATOM 767 O O . LEU A 1 98 ? 22.411 0.771 8.818 1.00 42.75 98 LEU A O 1
ATOM 771 N N . GLU A 1 99 ? 24.112 -0.161 10.002 1.00 34.84 99 GLU A N 1
ATOM 772 C CA . GLU A 1 99 ? 25.233 0.578 9.435 1.00 34.84 99 GLU A CA 1
ATOM 773 C C . GLU A 1 99 ? 25.132 0.465 7.905 1.00 34.84 99 GLU A C 1
ATOM 775 O O . GLU A 1 99 ? 25.106 -0.653 7.376 1.00 34.84 99 GLU A O 1
ATOM 780 N N . PRO A 1 100 ? 25.012 1.572 7.157 1.00 40.00 100 PRO A N 1
ATOM 781 C CA . PRO A 1 100 ? 25.367 1.532 5.757 1.00 40.00 100 PRO A CA 1
ATOM 782 C C . PRO A 1 100 ? 26.884 1.338 5.719 1.00 40.00 100 PRO A C 1
ATOM 784 O O . PRO A 1 100 ? 27.626 2.311 5.830 1.00 40.00 100 PRO A O 1
ATOM 787 N N . GLU A 1 101 ? 27.352 0.091 5.598 1.00 36.69 101 GLU A N 1
ATOM 788 C CA . GLU A 1 101 ? 28.757 -0.184 5.297 1.00 36.69 101 GLU A CA 1
ATOM 789 C C . GLU A 1 101 ? 29.116 0.520 3.988 1.00 36.69 101 GLU A C 1
ATOM 791 O O . GLU A 1 101 ? 28.837 0.067 2.876 1.00 36.69 101 GLU A O 1
ATOM 796 N N . LYS A 1 102 ? 29.715 1.693 4.144 1.00 37.31 102 LYS A N 1
ATOM 797 C CA . LYS A 1 102 ? 30.426 2.395 3.101 1.00 37.31 102 LYS A CA 1
ATOM 798 C C . LYS A 1 102 ? 31.718 2.900 3.721 1.00 37.31 102 LYS A C 1
ATOM 800 O O . LYS A 1 102 ? 31.767 4.009 4.241 1.00 37.31 102 LYS A O 1
ATOM 805 N N . ASN A 1 103 ? 32.770 2.090 3.635 1.00 34.25 103 ASN A N 1
ATOM 806 C CA . ASN A 1 103 ? 34.113 2.637 3.515 1.00 34.25 103 ASN A CA 1
ATOM 807 C C . ASN A 1 103 ? 34.985 1.786 2.583 1.00 34.25 103 ASN A C 1
ATOM 809 O O . ASN A 1 103 ? 34.808 0.577 2.464 1.00 34.25 103 ASN A O 1
ATOM 813 N N . ALA A 1 104 ? 35.830 2.483 1.834 1.00 35.72 104 ALA A N 1
ATOM 814 C CA . ALA A 1 104 ? 36.425 2.072 0.572 1.00 35.72 104 ALA A CA 1
ATOM 815 C C . ALA A 1 104 ? 37.811 1.396 0.691 1.00 35.72 104 ALA A C 1
ATOM 817 O O . ALA A 1 104 ? 38.572 1.693 1.600 1.00 35.72 104 ALA A O 1
ATOM 818 N N . GLN A 1 105 ? 38.089 0.524 -0.290 1.00 30.86 105 GLN A N 1
ATOM 819 C CA . GLN A 1 105 ? 39.338 0.231 -1.035 1.00 30.86 105 GLN A CA 1
ATOM 820 C C . GLN A 1 105 ? 40.755 0.265 -0.401 1.00 30.86 105 GLN A C 1
ATOM 822 O O . GLN A 1 105 ? 41.208 1.286 0.100 1.00 30.86 105 GLN A O 1
ATOM 827 N N . GLY A 1 106 ? 41.509 -0.810 -0.721 1.00 25.53 106 GLY A N 1
ATOM 828 C CA . GLY A 1 106 ? 42.985 -0.909 -0.857 1.00 25.53 106 GLY A CA 1
ATOM 829 C C . GLY A 1 106 ? 43.636 -1.788 0.225 1.00 25.53 106 GLY A C 1
ATOM 830 O O . GLY A 1 106 ? 43.422 -1.511 1.393 1.00 25.53 106 GLY A O 1
ATOM 831 N N . ALA A 1 107 ? 44.412 -2.857 -0.004 1.00 31.66 107 ALA A N 1
ATOM 832 C CA . ALA A 1 107 ? 45.210 -3.358 -1.134 1.00 31.66 107 ALA A CA 1
ATOM 833 C C . ALA A 1 107 ? 45.436 -4.898 -0.946 1.00 31.66 107 ALA A C 1
ATOM 835 O O . ALA A 1 107 ? 45.391 -5.362 0.189 1.00 31.66 107 ALA A O 1
ATOM 836 N N . GLU A 1 108 ? 45.408 -5.722 -2.013 1.00 26.77 108 GLU A N 1
ATOM 837 C CA . GLU A 1 108 ? 46.542 -6.542 -2.551 1.00 26.77 108 GLU A CA 1
ATOM 838 C C . GLU A 1 108 ? 47.133 -7.583 -1.564 1.00 26.77 108 GLU A C 1
ATOM 840 O O . GLU A 1 108 ? 47.472 -7.240 -0.446 1.00 26.77 108 GLU A O 1
ATOM 845 N N . ALA A 1 109 ? 47.358 -8.876 -1.811 1.00 27.64 109 ALA A N 1
ATOM 846 C CA . ALA A 1 109 ? 47.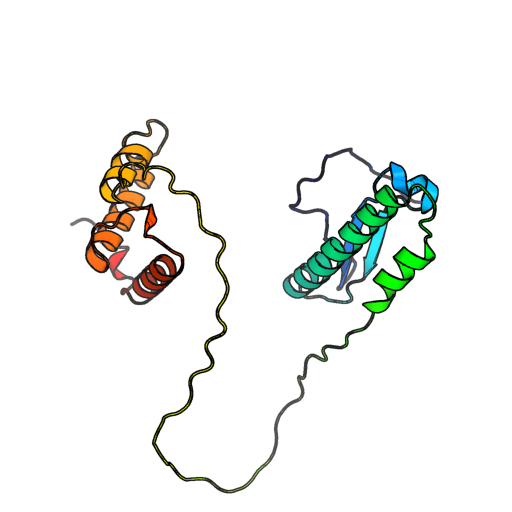346 -9.816 -2.934 1.00 27.64 109 ALA A CA 1
ATOM 847 C C . ALA A 1 109 ? 47.183 -11.223 -2.282 1.00 27.64 109 ALA A C 1
ATOM 849 O O . ALA A 1 109 ? 47.591 -11.419 -1.142 1.00 27.64 109 ALA A O 1
ATOM 850 N N . THR A 1 110 ? 46.621 -12.281 -2.867 1.00 25.16 110 THR A N 1
ATOM 851 C CA . THR A 1 110 ? 47.259 -13.162 -3.864 1.00 25.16 110 THR A CA 1
ATOM 852 C C . THR A 1 110 ? 46.391 -14.430 -3.990 1.00 25.16 110 THR A C 1
ATOM 854 O O . THR A 1 110 ? 45.812 -14.886 -3.006 1.00 25.16 110 THR A O 1
ATOM 857 N N . SER A 1 111 ? 46.423 -15.047 -5.175 1.00 27.88 111 SER A N 1
ATOM 858 C CA . SER A 1 111 ? 46.058 -16.437 -5.521 1.00 27.88 111 SER A CA 1
ATOM 859 C C . SER A 1 111 ? 44.627 -16.729 -6.018 1.00 27.88 111 SER A C 1
ATOM 861 O O . SER A 1 111 ? 43.693 -17.034 -5.286 1.00 27.88 111 SER A O 1
ATOM 863 N N . ALA A 1 112 ? 44.502 -16.711 -7.347 1.00 28.75 112 ALA A N 1
ATOM 864 C CA . ALA A 1 112 ? 43.613 -17.583 -8.122 1.00 28.75 112 ALA A CA 1
ATOM 865 C C . ALA A 1 112 ? 44.281 -18.975 -8.305 1.00 28.75 112 ALA A C 1
ATOM 867 O O . ALA A 1 112 ? 45.429 -19.131 -7.884 1.00 28.75 112 ALA A O 1
ATOM 868 N N . PRO A 1 113 ? 43.745 -19.931 -9.096 1.00 37.44 113 PRO A N 1
ATOM 869 C CA . PRO A 1 113 ? 42.359 -20.337 -9.398 1.00 37.44 113 PRO A CA 1
ATOM 870 C C . PRO A 1 113 ? 42.151 -21.860 -9.145 1.00 37.44 113 PRO A C 1
ATOM 872 O O . PRO A 1 113 ? 43.129 -22.587 -9.022 1.00 37.44 113 PRO A O 1
ATOM 875 N N . GLN A 1 114 ? 40.914 -22.392 -9.186 1.00 30.36 114 GLN A N 1
ATOM 876 C CA . GLN A 1 114 ? 40.586 -23.602 -9.982 1.00 30.36 114 GLN A CA 1
ATOM 877 C C . GLN A 1 114 ? 39.109 -24.044 -9.918 1.00 30.36 114 GLN A C 1
ATOM 879 O O . GLN A 1 114 ? 38.479 -24.149 -8.871 1.00 30.36 114 GLN A O 1
ATOM 884 N N . ARG A 1 115 ? 38.601 -24.348 -11.119 1.00 31.50 115 ARG A N 1
ATOM 885 C CA . ARG A 1 115 ? 37.359 -25.054 -11.473 1.00 31.50 115 ARG A CA 1
ATOM 886 C C . ARG A 1 115 ? 37.237 -26.394 -10.738 1.00 31.50 115 ARG A C 1
ATOM 888 O O . ARG A 1 115 ? 38.236 -27.099 -10.756 1.00 31.50 115 ARG A O 1
ATOM 895 N N . LYS A 1 116 ? 36.025 -26.817 -10.327 1.00 29.38 116 LYS A N 1
ATOM 896 C CA . LYS A 1 116 ? 35.458 -28.168 -10.589 1.00 29.38 116 LYS A CA 1
ATOM 897 C C . LYS A 1 116 ? 33.919 -28.151 -10.586 1.00 29.38 116 LYS A C 1
ATOM 899 O O . LYS A 1 116 ? 33.270 -27.423 -9.847 1.00 29.38 116 LYS A O 1
ATOM 904 N N . THR A 1 117 ? 33.392 -28.947 -11.500 1.00 30.52 117 THR A N 1
ATOM 905 C CA . THR A 1 117 ? 32.011 -29.292 -11.836 1.00 30.52 117 THR A CA 1
ATOM 906 C C . THR A 1 117 ? 31.333 -30.215 -10.800 1.00 30.52 117 THR A C 1
ATOM 908 O O . THR A 1 117 ? 32.004 -30.797 -9.955 1.00 30.52 117 THR A O 1
ATOM 911 N N . VAL A 1 118 ? 30.023 -30.444 -11.019 1.00 29.94 118 VAL A N 1
ATOM 912 C CA . VAL A 1 118 ? 29.203 -31.639 -10.673 1.00 29.94 118 VAL A CA 1
ATOM 913 C C . VAL A 1 118 ? 28.244 -31.517 -9.452 1.00 29.94 118 VAL A C 1
ATOM 915 O O . VAL A 1 118 ? 28.656 -31.415 -8.305 1.00 29.94 118 VAL A O 1
ATOM 918 N N . LYS A 1 119 ? 26.923 -31.546 -9.752 1.00 37.00 119 LYS A N 1
ATOM 919 C CA . LYS A 1 119 ? 25.750 -31.840 -8.869 1.00 37.00 119 LYS A CA 1
ATOM 920 C C . LYS A 1 119 ? 25.795 -33.322 -8.380 1.00 37.00 119 LYS A C 1
ATOM 922 O O . LYS A 1 119 ? 26.761 -33.977 -8.738 1.00 37.00 119 LYS A O 1
ATOM 927 N N . PRO A 1 120 ? 24.773 -33.987 -7.771 1.00 42.47 120 PRO A N 1
ATOM 928 C CA . PRO A 1 120 ? 23.506 -33.588 -7.118 1.00 42.47 120 PRO A CA 1
ATOM 929 C C . PRO A 1 120 ? 23.235 -34.304 -5.759 1.00 42.47 120 PRO A C 1
ATOM 931 O O . PRO A 1 120 ? 23.601 -35.461 -5.595 1.00 42.47 120 PRO A O 1
ATOM 934 N N . ARG A 1 121 ? 22.484 -33.691 -4.828 1.00 30.20 121 ARG A N 1
ATOM 935 C CA . ARG A 1 121 ? 21.691 -34.337 -3.739 1.00 30.20 121 ARG A CA 1
ATOM 936 C C . ARG A 1 121 ? 21.175 -33.228 -2.806 1.00 30.20 121 ARG A C 1
ATOM 938 O O . ARG A 1 121 ? 21.811 -32.194 -2.722 1.00 30.20 121 ARG A O 1
ATOM 945 N N . GLU A 1 122 ? 20.048 -33.282 -2.114 1.00 34.00 122 GLU A N 1
ATOM 946 C CA . GLU A 1 122 ? 19.108 -34.346 -1.798 1.00 34.00 122 GLU A CA 1
ATOM 947 C C . GLU A 1 122 ? 17.757 -33.687 -1.465 1.00 34.00 122 GLU A C 1
ATOM 949 O O . GLU A 1 122 ? 17.679 -32.512 -1.108 1.00 34.00 122 GLU A O 1
ATOM 954 N N . LYS A 1 123 ? 16.675 -34.440 -1.637 1.00 42.16 123 LYS A N 1
ATOM 955 C CA . LYS A 1 123 ? 15.290 -33.995 -1.476 1.00 42.16 123 LYS A CA 1
ATOM 956 C C . LYS A 1 123 ? 14.987 -33.686 -0.004 1.00 42.16 123 LYS A C 1
ATOM 958 O O . LYS A 1 123 ? 15.075 -34.581 0.825 1.00 42.16 123 LYS A O 1
ATOM 963 N N . LEU A 1 124 ? 14.481 -32.489 0.288 1.00 44.94 124 LEU A N 1
ATOM 964 C CA . LEU A 1 124 ? 13.678 -32.231 1.488 1.00 44.94 124 LEU A CA 1
ATOM 965 C C . LEU A 1 124 ? 12.324 -31.667 1.063 1.00 44.94 124 LEU A C 1
ATOM 967 O O . LEU A 1 124 ? 12.136 -30.483 0.794 1.00 44.94 124 LEU A O 1
ATOM 971 N N . THR A 1 125 ? 11.371 -32.584 0.944 1.00 35.72 125 THR A N 1
ATOM 972 C CA . THR A 1 125 ? 9.958 -32.296 0.739 1.00 35.72 125 THR A CA 1
ATOM 973 C C . THR A 1 125 ? 9.343 -31.823 2.053 1.00 35.72 125 THR A C 1
ATOM 975 O O . THR A 1 125 ? 8.982 -32.646 2.893 1.00 35.72 125 THR A O 1
ATOM 978 N N . CYS A 1 126 ? 9.140 -30.518 2.224 1.00 33.47 126 CYS A N 1
ATOM 979 C CA . CYS A 1 126 ? 8.174 -30.035 3.209 1.00 33.47 126 CYS A CA 1
ATOM 980 C C . CYS A 1 126 ? 6.768 -30.213 2.623 1.00 33.47 126 CYS A C 1
ATOM 982 O O . CYS A 1 126 ? 6.304 -29.420 1.801 1.00 33.47 126 CYS A O 1
ATOM 984 N N . LYS A 1 127 ? 6.095 -31.300 3.018 1.00 34.34 127 LYS A N 1
ATOM 985 C CA . LYS A 1 127 ? 4.676 -31.532 2.734 1.00 34.34 127 LYS A CA 1
ATOM 986 C C . LYS A 1 127 ? 3.846 -30.450 3.431 1.00 34.34 127 LYS A C 1
ATOM 988 O O . LYS A 1 127 ? 3.494 -30.578 4.597 1.00 34.34 127 LYS A O 1
ATOM 993 N N . VAL A 1 128 ? 3.506 -29.389 2.704 1.00 34.69 128 VAL A N 1
ATOM 994 C CA . VAL A 1 128 ? 2.443 -28.467 3.115 1.00 34.69 128 VAL A CA 1
ATOM 995 C C . VAL A 1 128 ? 1.118 -29.179 2.874 1.00 34.69 128 VAL A C 1
ATOM 997 O O . VAL A 1 128 ? 0.679 -29.332 1.733 1.00 34.69 128 VAL A O 1
ATOM 1000 N N . ILE A 1 129 ? 0.496 -29.639 3.958 1.00 42.38 129 ILE A N 1
ATOM 1001 C 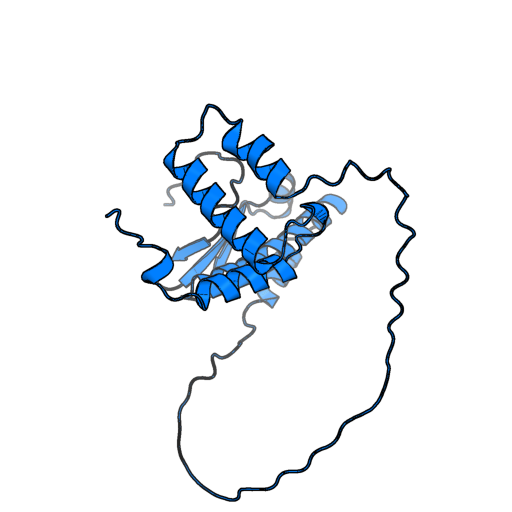CA . ILE A 1 129 ? -0.870 -30.165 3.972 1.00 42.38 129 ILE A CA 1
ATOM 1002 C C . ILE A 1 129 ? -1.797 -29.023 3.538 1.00 42.38 129 ILE A C 1
ATOM 1004 O O . ILE A 1 129 ? -2.181 -28.155 4.322 1.00 42.38 129 ILE A O 1
ATOM 1008 N N . ARG A 1 130 ? -2.119 -28.981 2.244 1.00 44.44 130 ARG A N 1
ATOM 1009 C CA .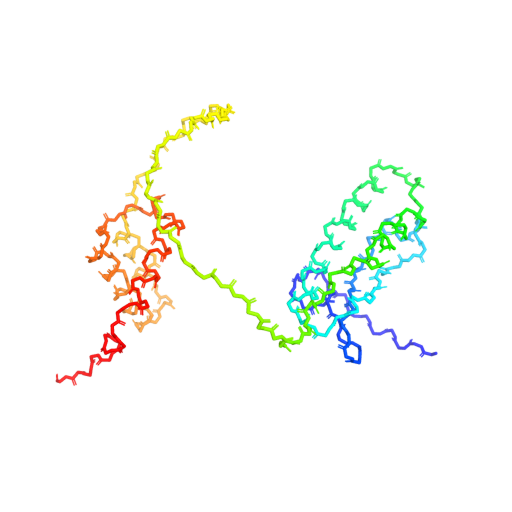 ARG A 1 130 ? -3.134 -28.083 1.696 1.00 44.44 130 ARG A CA 1
ATOM 1010 C C . ARG A 1 130 ? -4.502 -28.639 2.088 1.00 44.44 130 ARG A C 1
ATOM 1012 O O . ARG A 1 130 ? -4.872 -29.727 1.658 1.00 44.44 130 ARG A O 1
ATOM 1019 N N . LYS A 1 131 ? -5.252 -27.881 2.896 1.00 39.31 131 LYS A N 1
ATOM 1020 C CA . LYS A 1 131 ? -6.689 -28.105 3.136 1.00 39.31 131 LYS A CA 1
ATOM 1021 C C . LYS A 1 131 ? -7.419 -28.286 1.788 1.00 39.31 131 LYS A C 1
ATOM 1023 O O . LYS A 1 131 ? -7.113 -27.538 0.853 1.00 39.31 131 LYS A O 1
ATOM 1028 N N . PRO A 1 132 ? -8.380 -29.221 1.664 1.00 37.31 132 PRO A N 1
ATOM 1029 C CA . PRO A 1 132 ? -9.054 -29.490 0.399 1.00 37.31 132 PRO A CA 1
ATOM 1030 C C . PRO A 1 132 ? -9.880 -28.267 -0.009 1.00 37.31 132 PRO A C 1
ATOM 1032 O O . PRO A 1 132 ? -10.818 -27.849 0.675 1.00 37.31 132 PRO A O 1
ATOM 1035 N N . ARG A 1 133 ? -9.488 -27.641 -1.122 1.00 39.75 133 ARG A N 1
ATOM 1036 C CA . ARG A 1 133 ? -10.183 -26.484 -1.681 1.00 39.75 133 ARG A CA 1
ATOM 1037 C C . ARG A 1 133 ? -11.456 -26.992 -2.352 1.00 39.75 133 ARG A C 1
ATOM 1039 O O . ARG A 1 133 ? -11.394 -27.729 -3.328 1.00 39.75 133 ARG A O 1
ATOM 1046 N N . ARG A 1 134 ? -12.597 -26.601 -1.778 1.00 43.09 134 ARG A N 1
ATOM 1047 C CA . ARG A 1 134 ? -13.956 -26.849 -2.277 1.00 43.09 134 ARG A CA 1
ATOM 1048 C C . ARG A 1 134 ? -14.023 -26.696 -3.802 1.00 43.09 134 ARG A C 1
ATOM 1050 O O . ARG A 1 134 ? -13.651 -25.651 -4.336 1.00 43.09 134 ARG A O 1
ATOM 1057 N N . THR A 1 135 ? -14.538 -27.721 -4.471 1.00 53.06 135 THR A N 1
ATOM 1058 C CA . THR A 1 135 ? -14.878 -27.746 -5.895 1.00 53.06 135 THR A CA 1
ATOM 1059 C C . THR A 1 135 ? -16.017 -26.762 -6.165 1.00 53.06 135 THR A C 1
ATOM 1061 O O . THR A 1 135 ? -17.197 -27.091 -6.080 1.00 53.06 135 THR A O 1
ATOM 1064 N N . LYS A 1 136 ? -15.677 -25.508 -6.469 1.00 47.94 136 LYS A N 1
ATOM 1065 C CA . LYS A 1 136 ? -16.626 -24.574 -7.083 1.00 47.94 136 LYS A CA 1
ATOM 1066 C C . LYS A 1 136 ? -16.497 -24.705 -8.599 1.00 47.94 136 LYS A C 1
ATOM 1068 O O . LYS A 1 136 ? -15.389 -24.646 -9.126 1.00 47.94 136 LYS A O 1
ATOM 1073 N N . LYS A 1 137 ? -17.634 -24.950 -9.258 1.00 50.50 137 LYS A N 1
ATOM 1074 C CA . LYS A 1 137 ? -17.795 -25.078 -10.714 1.00 50.50 137 LYS A CA 1
ATOM 1075 C C . LYS A 1 137 ? -16.966 -24.001 -11.426 1.00 50.50 137 LYS A C 1
ATOM 1077 O O . LYS A 1 137 ? -17.110 -22.822 -11.103 1.00 50.50 137 LYS A O 1
ATOM 1082 N N . LYS A 1 138 ? -16.071 -24.422 -12.329 1.00 56.16 138 LYS A N 1
ATOM 1083 C CA . LYS A 1 138 ? -15.223 -23.515 -13.112 1.00 56.16 138 LYS A CA 1
ATOM 1084 C C . LYS A 1 138 ? -16.143 -22.588 -13.920 1.00 56.16 138 LYS A C 1
ATOM 1086 O O . LYS A 1 138 ? -16.951 -23.117 -14.684 1.00 56.16 138 LYS A O 1
ATOM 1091 N N . PRO A 1 139 ? -16.071 -21.254 -13.760 1.00 56.81 139 PRO A N 1
ATOM 1092 C CA . PRO A 1 139 ? -16.651 -20.370 -14.759 1.00 56.81 139 PRO A CA 1
ATOM 1093 C C . PRO A 1 139 ? -15.967 -20.654 -16.108 1.00 56.81 139 PRO A C 1
ATOM 1095 O O . PRO A 1 139 ? -14.815 -21.107 -16.113 1.00 56.81 139 PRO A O 1
ATOM 1098 N N . PRO A 1 140 ? -16.663 -20.449 -17.239 1.00 61.00 140 PRO A N 1
ATOM 1099 C CA . PRO A 1 140 ? -16.077 -20.643 -18.558 1.00 61.00 140 PRO A CA 1
ATOM 1100 C C . PRO A 1 140 ? -14.782 -19.837 -18.645 1.00 61.00 140 PRO A C 1
ATOM 1102 O O . PRO A 1 140 ? -14.740 -18.668 -18.258 1.00 61.00 140 PRO A O 1
ATOM 1105 N N . ALA A 1 141 ? -13.707 -20.499 -19.066 1.00 73.44 141 ALA A N 1
ATOM 1106 C CA . ALA A 1 141 ? -12.390 -19.896 -19.137 1.00 73.44 141 ALA A CA 1
ATOM 1107 C C . ALA A 1 141 ? -12.419 -18.802 -20.212 1.00 73.44 141 ALA A C 1
ATOM 1109 O O . ALA A 1 141 ? -12.384 -19.094 -21.404 1.00 73.44 141 ALA A O 1
ATOM 1110 N N . LEU A 1 142 ? -12.558 -17.546 -19.787 1.00 87.19 142 LEU A N 1
ATOM 1111 C CA . LEU A 1 142 ? -12.515 -16.403 -20.687 1.00 87.19 142 LEU A CA 1
ATOM 1112 C C . LEU A 1 142 ? -11.087 -16.299 -21.232 1.00 87.19 142 LEU A C 1
ATOM 1114 O O . LEU A 1 142 ? -10.145 -16.089 -20.462 1.00 87.19 142 LEU A O 1
ATOM 1118 N N . MET A 1 143 ? -10.931 -16.502 -22.539 1.00 93.50 143 MET A N 1
ATOM 1119 C CA . MET A 1 143 ? -9.659 -16.294 -23.234 1.00 93.50 143 MET A CA 1
ATOM 1120 C C . MET A 1 143 ? -9.260 -14.822 -23.161 1.00 93.50 143 MET A C 1
ATOM 1122 O O . MET A 1 143 ? -10.124 -13.945 -23.059 1.00 93.50 143 MET A O 1
ATOM 1126 N N . LEU A 1 144 ? -7.963 -14.535 -23.231 1.00 91.88 144 LEU A N 1
ATOM 1127 C CA . LEU A 1 144 ? -7.465 -13.163 -23.223 1.00 91.88 144 LEU A CA 1
ATOM 1128 C C . LEU A 1 144 ? -8.020 -12.351 -24.405 1.00 91.88 144 LEU A C 1
ATOM 1130 O O . LEU A 1 144 ? -8.414 -11.197 -24.226 1.00 91.88 144 LEU A O 1
ATOM 1134 N N . SER A 1 145 ? -8.128 -12.970 -25.585 1.00 91.44 145 SER A N 1
ATOM 1135 C CA . SER A 1 145 ? -8.788 -12.383 -26.761 1.00 91.44 145 SER A CA 1
ATOM 1136 C C . SER A 1 145 ? -10.254 -12.007 -26.489 1.00 91.44 145 SER A C 1
ATOM 1138 O O . SER A 1 145 ? -10.679 -10.882 -26.763 1.00 91.44 145 SER A O 1
ATOM 1140 N N . GLY A 1 146 ? -11.017 -12.913 -25.872 1.00 91.75 146 GLY A N 1
ATOM 1141 C CA . GLY A 1 146 ? -12.410 -12.682 -25.481 1.00 91.75 146 GLY A CA 1
ATOM 1142 C C . GLY A 1 146 ? -12.553 -11.585 -24.424 1.00 91.75 146 GLY A C 1
ATOM 1143 O O . GLY A 1 146 ? -13.448 -10.744 -24.513 1.00 91.75 146 GLY A O 1
ATOM 1144 N N . ALA A 1 147 ? -11.628 -11.533 -23.464 1.00 91.31 147 ALA A N 1
ATOM 1145 C CA . ALA A 1 147 ? -11.591 -10.490 -22.445 1.00 91.31 147 ALA A CA 1
ATOM 1146 C C . ALA A 1 147 ? -11.329 -9.100 -23.044 1.00 91.31 147 ALA A C 1
ATOM 1148 O O . ALA A 1 147 ? -11.974 -8.129 -22.648 1.00 91.31 147 ALA A O 1
ATOM 1149 N N . LEU A 1 148 ? -10.435 -8.998 -24.033 1.00 93.12 148 LEU A N 1
ATOM 1150 C CA . LEU A 1 148 ? -10.180 -7.749 -24.754 1.00 93.12 148 LEU A CA 1
ATOM 1151 C C . LEU A 1 148 ? -11.455 -7.227 -25.432 1.00 93.12 148 LEU A C 1
ATOM 1153 O O . LEU A 1 148 ? -11.784 -6.046 -25.294 1.00 93.12 148 LEU A O 1
ATOM 1157 N N . MET A 1 149 ? -12.188 -8.102 -26.127 1.00 90.81 149 MET A N 1
ATOM 1158 C CA . MET A 1 149 ? -13.452 -7.733 -26.771 1.00 90.81 149 MET A CA 1
ATOM 1159 C C . MET A 1 149 ? -14.455 -7.208 -25.740 1.00 90.81 149 MET A C 1
ATOM 1161 O O . MET A 1 149 ? -14.949 -6.091 -25.876 1.00 90.81 149 MET A O 1
ATOM 1165 N N . GLN A 1 150 ? -14.689 -7.982 -24.677 1.00 90.56 150 GLN A N 1
ATOM 1166 C CA . GLN A 1 150 ? -15.740 -7.719 -23.697 1.00 90.56 150 GLN A CA 1
ATOM 1167 C C . GLN A 1 150 ? -15.478 -6.486 -22.822 1.00 90.56 150 GLN A C 1
ATOM 1169 O O . GLN A 1 150 ? -16.416 -5.765 -22.489 1.00 90.56 150 GLN A O 1
ATOM 1174 N N . PHE A 1 151 ? -14.228 -6.244 -22.417 1.00 88.88 151 PHE A N 1
ATOM 1175 C CA . PHE A 1 151 ? -13.920 -5.206 -21.426 1.00 88.88 151 PHE A CA 1
ATOM 1176 C C . PHE A 1 151 ? -13.324 -3.933 -22.026 1.00 88.88 151 PHE A C 1
ATOM 1178 O O . PHE A 1 151 ? -13.518 -2.853 -21.467 1.00 88.88 151 PHE A O 1
ATOM 1185 N N . VAL A 1 152 ? -12.609 -4.034 -23.151 1.00 90.31 152 VAL A N 1
ATOM 1186 C CA . VAL A 1 152 ? -11.916 -2.885 -23.752 1.00 90.31 152 VAL A CA 1
ATOM 1187 C C . VAL A 1 152 ? -12.682 -2.364 -24.960 1.00 90.31 152 VAL A C 1
ATOM 1189 O O . VAL A 1 152 ? -12.956 -1.167 -25.041 1.00 90.31 152 VAL A O 1
ATOM 1192 N N . LEU A 1 153 ? -13.071 -3.241 -25.891 1.00 89.06 153 LEU A N 1
ATOM 1193 C CA . LEU A 1 153 ? -13.704 -2.790 -27.136 1.00 89.06 153 LEU A CA 1
ATOM 1194 C C . LEU A 1 153 ? -15.172 -2.432 -26.951 1.00 89.06 153 LEU A C 1
ATOM 1196 O O . LEU A 1 153 ? -15.598 -1.383 -27.441 1.00 89.06 153 LEU A O 1
ATOM 1200 N N . SER A 1 154 ? -15.906 -3.238 -26.181 1.00 89.62 154 SER A N 1
ATOM 1201 C CA . SER A 1 154 ? -17.306 -2.976 -25.838 1.00 89.62 154 SER A CA 1
ATOM 1202 C C . SER A 1 154 ? -17.507 -1.761 -24.924 1.00 89.62 154 SER A C 1
ATOM 1204 O O . SER A 1 154 ? -18.647 -1.357 -24.718 1.00 89.62 154 SER A O 1
ATOM 1206 N N . ASN A 1 155 ? -16.444 -1.154 -24.378 1.00 87.44 155 ASN A N 1
ATOM 1207 C CA . ASN A 1 155 ? -16.568 0.021 -23.517 1.00 87.44 155 ASN A CA 1
ATOM 1208 C C . ASN A 1 155 ? -16.814 1.299 -24.353 1.00 87.44 155 ASN A C 1
ATOM 1210 O O . ASN A 1 155 ? -15.931 1.695 -25.124 1.00 87.44 155 ASN A O 1
ATOM 1214 N N . PRO A 1 156 ? -17.9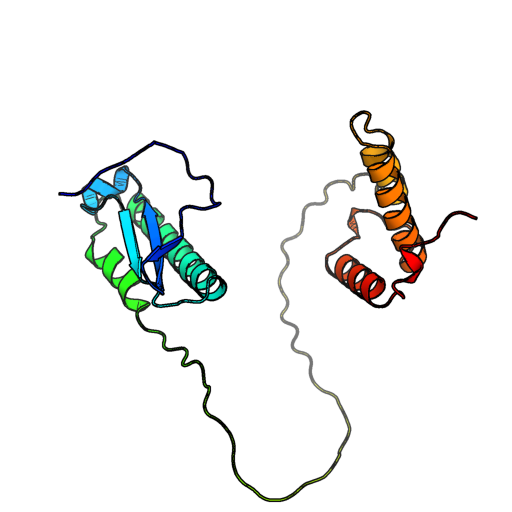69 1.978 -24.211 1.00 84.56 156 PRO A N 1
ATOM 1215 C CA . PRO A 1 156 ? -18.280 3.188 -24.976 1.00 84.56 156 PRO A CA 1
ATOM 1216 C C . PRO A 1 156 ? -17.491 4.419 -24.509 1.00 84.56 156 PRO A C 1
ATOM 1218 O O . PRO A 1 156 ? -17.318 5.357 -25.277 1.00 84.56 156 PRO A O 1
ATOM 1221 N N . ASN A 1 157 ? -16.969 4.408 -23.279 1.00 83.56 157 ASN A N 1
ATOM 1222 C CA . ASN A 1 157 ? -16.307 5.560 -22.661 1.00 83.56 157 ASN A CA 1
ATOM 1223 C C . ASN A 1 157 ? -14.783 5.579 -22.879 1.00 83.56 157 ASN A C 1
ATOM 1225 O O . ASN A 1 157 ? -14.099 6.467 -22.375 1.00 83.56 157 ASN A O 1
ATOM 1229 N N . ALA A 1 158 ? -14.226 4.588 -23.582 1.00 82.75 158 ALA A N 1
ATOM 1230 C CA . ALA A 1 158 ? -12.792 4.494 -23.840 1.00 82.75 158 ALA A CA 1
ATOM 1231 C C . ALA A 1 158 ? -12.412 5.152 -25.177 1.00 82.75 158 ALA A C 1
ATOM 1233 O O . ALA A 1 158 ? -13.053 4.902 -26.201 1.00 82.75 158 ALA A O 1
ATOM 1234 N N . SER A 1 159 ? -11.330 5.937 -25.166 1.00 89.12 159 SER A N 1
ATOM 1235 C CA . SER A 1 159 ? -10.738 6.539 -26.368 1.00 89.12 159 SER A CA 1
ATOM 1236 C C . SER A 1 159 ? -10.281 5.473 -27.371 1.00 89.12 159 SER A C 1
ATOM 1238 O O . SER A 1 159 ? -9.837 4.389 -26.979 1.00 89.12 159 SER A O 1
ATOM 1240 N N . THR A 1 160 ? -10.352 5.793 -28.666 1.00 87.62 160 THR A N 1
ATOM 1241 C CA . THR A 1 160 ? -9.877 4.930 -29.760 1.00 87.62 160 THR A CA 1
ATOM 1242 C C . THR A 1 160 ? -8.394 4.593 -29.612 1.00 87.62 160 THR A C 1
ATOM 1244 O O . THR A 1 160 ? -8.029 3.428 -29.737 1.00 87.62 160 THR A O 1
ATOM 1247 N N . ASP A 1 161 ? -7.565 5.565 -29.221 1.00 88.25 161 ASP A N 1
ATOM 1248 C CA . ASP A 1 161 ? -6.130 5.370 -28.974 1.00 88.25 161 ASP A CA 1
ATOM 1249 C C . ASP A 1 161 ? -5.869 4.310 -27.891 1.00 88.25 161 ASP A C 1
ATOM 1251 O O . ASP A 1 161 ? -5.091 3.376 -28.083 1.00 88.25 161 ASP A O 1
ATOM 1255 N N . THR A 1 162 ? -6.596 4.381 -26.773 1.00 88.69 162 THR A N 1
ATOM 1256 C CA . THR A 1 162 ? -6.452 3.418 -25.673 1.00 88.69 162 THR A CA 1
ATOM 1257 C C . THR A 1 162 ? -6.893 2.017 -26.094 1.00 88.69 162 THR A C 1
ATOM 1259 O O . THR A 1 162 ? -6.258 1.026 -25.715 1.00 88.69 162 THR A O 1
ATOM 1262 N N . LYS A 1 163 ? -7.957 1.916 -26.902 1.00 92.00 163 LYS A N 1
ATOM 1263 C CA . LYS A 1 163 ? -8.416 0.637 -27.461 1.00 92.00 163 LYS A CA 1
ATOM 1264 C C . LYS A 1 163 ? -7.347 0.032 -28.367 1.00 92.00 163 LYS A C 1
ATOM 1266 O O . LYS A 1 163 ? -6.989 -1.127 -28.169 1.00 92.00 163 LYS A O 1
ATOM 1271 N N . GLU A 1 164 ? -6.782 0.814 -29.282 1.00 92.00 164 GLU A N 1
ATOM 1272 C CA . GLU A 1 164 ? -5.726 0.357 -30.191 1.00 92.00 164 GLU A CA 1
ATOM 1273 C C . GLU A 1 164 ? -4.431 -0.014 -29.460 1.00 92.00 164 GLU A C 1
ATOM 1275 O O . GLU A 1 164 ? -3.842 -1.062 -29.729 1.00 92.00 164 GLU A O 1
ATOM 1280 N N . ALA A 1 165 ? -3.984 0.799 -28.501 1.00 89.25 165 ALA A N 1
ATOM 1281 C CA . ALA A 1 165 ? -2.787 0.515 -27.710 1.00 89.25 165 ALA A CA 1
ATOM 1282 C C . ALA A 1 165 ? -2.928 -0.802 -26.929 1.00 89.25 165 ALA A C 1
ATOM 1284 O O . ALA A 1 165 ? -2.008 -1.629 -26.893 1.00 89.25 165 ALA A O 1
ATOM 1285 N N . THR A 1 166 ? -4.111 -1.040 -26.358 1.00 92.06 166 THR A N 1
ATOM 1286 C CA . THR A 1 166 ? -4.406 -2.283 -25.638 1.00 92.06 166 THR A CA 1
ATOM 1287 C C . THR A 1 166 ? -4.502 -3.470 -26.596 1.00 92.06 166 THR A C 1
ATOM 1289 O O . THR A 1 166 ? -3.934 -4.523 -26.310 1.00 92.06 166 THR A O 1
ATOM 1292 N N . GLN A 1 167 ? -5.132 -3.301 -27.765 1.00 93.94 167 GLN A N 1
ATOM 1293 C CA . GLN A 1 167 ? -5.167 -4.322 -28.818 1.00 93.94 167 GLN A CA 1
ATOM 1294 C C . GLN A 1 167 ? -3.759 -4.731 -29.264 1.00 93.94 167 GLN A C 1
ATOM 1296 O O . GLN A 1 167 ? -3.460 -5.923 -29.305 1.00 93.94 167 GLN A O 1
ATOM 1301 N N . ARG A 1 168 ? -2.870 -3.766 -29.541 1.00 91.69 168 ARG A N 1
ATOM 1302 C CA . ARG A 1 168 ? -1.470 -4.033 -29.918 1.00 91.69 168 ARG A CA 1
ATOM 1303 C C . ARG A 1 168 ? -0.736 -4.808 -28.824 1.00 91.69 168 ARG A C 1
ATOM 1305 O O . ARG A 1 168 ? -0.030 -5.769 -29.116 1.00 91.69 168 ARG A O 1
ATOM 1312 N N . THR A 1 169 ? -0.943 -4.428 -27.565 1.00 92.00 169 THR A N 1
ATOM 1313 C CA . THR A 1 169 ? -0.317 -5.095 -26.413 1.00 92.00 169 THR A CA 1
ATOM 1314 C C . THR A 1 169 ? -0.796 -6.541 -26.265 1.00 92.00 169 THR A C 1
ATOM 1316 O O . THR A 1 169 ? 0.021 -7.445 -26.096 1.00 92.00 169 THR A O 1
ATOM 1319 N N . VAL A 1 170 ? -2.104 -6.786 -26.384 1.00 93.94 170 VAL A N 1
ATOM 1320 C CA . VAL A 1 170 ? -2.670 -8.143 -26.331 1.00 93.94 170 VAL A CA 1
ATOM 1321 C C . VAL A 1 170 ? -2.225 -8.977 -27.534 1.00 93.94 170 VAL A C 1
ATOM 1323 O O . VAL A 1 170 ? -1.883 -10.143 -27.365 1.00 93.94 170 VAL A O 1
ATOM 1326 N N . ALA A 1 171 ? -2.137 -8.392 -28.731 1.00 92.75 171 ALA A N 1
ATOM 1327 C CA . ALA A 1 171 ? -1.627 -9.085 -29.913 1.00 92.75 171 ALA A CA 1
ATOM 1328 C C . ALA A 1 171 ? -0.161 -9.523 -29.742 1.00 92.75 171 ALA A C 1
ATOM 1330 O O . ALA A 1 171 ? 0.191 -10.647 -30.098 1.00 92.75 171 ALA A O 1
ATOM 1331 N N . LEU A 1 172 ? 0.688 -8.674 -29.148 1.00 92.50 172 LEU A N 1
ATOM 1332 C CA . LEU A 1 172 ? 2.066 -9.041 -28.803 1.00 92.50 172 LEU A CA 1
ATOM 1333 C C . LEU A 1 172 ? 2.114 -10.183 -27.788 1.00 92.50 172 LEU A C 1
ATOM 1335 O O . LEU A 1 172 ? 2.921 -11.099 -27.937 1.00 92.50 172 LEU A O 1
ATOM 1339 N N . TYR A 1 173 ? 1.240 -10.146 -26.783 1.00 93.69 173 TYR A N 1
ATOM 1340 C CA . TYR A 1 173 ? 1.147 -11.215 -25.799 1.00 93.69 173 TYR A CA 1
ATOM 1341 C C . TYR A 1 173 ? 0.751 -12.547 -26.450 1.00 93.69 173 TYR A C 1
ATOM 1343 O O . TYR A 1 173 ? 1.448 -13.543 -26.269 1.00 93.69 173 TYR A O 1
ATOM 1351 N N . ILE A 1 174 ? -0.309 -12.556 -27.265 1.00 93.44 174 ILE A N 1
ATOM 1352 C CA . ILE A 1 174 ? -0.780 -13.756 -27.972 1.00 93.44 174 ILE A CA 1
ATOM 1353 C C . ILE A 1 174 ? 0.301 -14.286 -28.920 1.00 93.44 174 ILE A C 1
ATOM 1355 O O . ILE A 1 174 ? 0.517 -15.492 -28.996 1.00 93.44 174 ILE A O 1
ATOM 1359 N N . ARG A 1 175 ? 1.039 -13.402 -29.601 1.00 91.44 175 ARG A N 1
ATOM 1360 C CA . ARG A 1 175 ? 2.155 -13.795 -30.471 1.00 91.44 175 ARG A CA 1
ATOM 1361 C C . ARG A 1 175 ? 3.285 -14.497 -29.709 1.00 91.44 175 ARG A C 1
ATOM 1363 O O . ARG A 1 175 ? 3.942 -15.359 -30.282 1.00 91.44 175 ARG A O 1
ATOM 1370 N N . ALA A 1 176 ? 3.532 -14.113 -28.459 1.00 90.00 176 ALA A N 1
ATOM 1371 C CA . ALA A 1 176 ? 4.635 -14.636 -27.659 1.00 90.00 176 ALA A CA 1
ATOM 1372 C C . ALA A 1 176 ? 4.268 -15.881 -26.837 1.00 90.00 176 ALA A C 1
ATOM 1374 O O . ALA A 1 176 ? 5.061 -16.815 -26.754 1.00 90.00 176 ALA A O 1
ATOM 1375 N N . PHE A 1 177 ? 3.082 -15.891 -26.227 1.00 89.69 177 PHE A N 1
ATOM 1376 C CA . PHE A 1 177 ? 2.661 -16.908 -25.257 1.00 89.69 177 PHE A CA 1
ATOM 1377 C C . PHE A 1 177 ? 1.442 -17.724 -25.708 1.00 89.69 177 PHE A C 1
ATOM 1379 O O . PHE A 1 177 ? 1.088 -18.700 -25.048 1.00 89.69 177 PHE A O 1
ATOM 1386 N N . GLY A 1 178 ? 0.813 -17.354 -26.825 1.00 91.44 178 GLY A N 1
ATOM 1387 C CA . GLY A 1 178 ? -0.460 -17.913 -27.273 1.00 91.44 178 GLY A CA 1
ATOM 1388 C C . GLY A 1 178 ? -1.668 -17.257 -26.602 1.00 91.44 178 GLY A C 1
ATOM 1389 O O . GLY A 1 178 ? -1.541 -16.463 -25.666 1.00 91.44 178 GLY A O 1
ATOM 1390 N N . ASP A 1 179 ? -2.861 -17.583 -27.097 1.00 91.00 179 ASP A N 1
ATOM 1391 C CA . ASP A 1 179 ? -4.107 -17.158 -26.459 1.00 91.00 179 ASP A CA 1
ATOM 1392 C C . ASP A 1 179 ? -4.372 -18.053 -25.248 1.00 91.00 179 ASP A C 1
ATOM 1394 O O . ASP A 1 179 ? -4.685 -19.238 -25.372 1.00 91.00 179 ASP A O 1
ATOM 1398 N N . THR A 1 180 ? -4.161 -17.491 -24.063 1.00 90.19 180 THR A N 1
ATOM 1399 C CA . THR A 1 180 ? -4.309 -18.190 -22.790 1.00 90.19 180 THR A CA 1
ATOM 1400 C C . THR A 1 180 ? -5.553 -17.699 -22.051 1.00 90.19 180 THR A C 1
ATOM 1402 O O . THR A 1 180 ? -5.975 -16.547 -22.211 1.00 90.19 180 THR A O 1
ATOM 1405 N N . PRO A 1 181 ? -6.181 -18.549 -21.221 1.00 92.25 181 PRO A N 1
ATOM 1406 C CA . PRO A 1 181 ? -7.265 -18.104 -20.362 1.00 92.25 181 PRO A CA 1
ATOM 1407 C C . PRO A 1 181 ? -6.751 -17.103 -19.332 1.00 92.25 181 PRO A C 1
ATOM 1409 O O . PRO A 1 181 ? -5.696 -17.295 -18.725 1.00 92.25 181 PRO A O 1
ATOM 1412 N N . VAL A 1 182 ? -7.557 -16.082 -19.042 1.00 89.56 182 VAL A N 1
ATOM 1413 C CA . VAL A 1 182 ? -7.211 -15.031 -18.071 1.00 89.56 182 VAL A CA 1
ATOM 1414 C C . VAL A 1 182 ? -6.901 -15.602 -16.677 1.00 89.56 182 VAL A C 1
ATOM 1416 O O . VAL A 1 182 ? -6.118 -15.021 -15.932 1.00 89.56 182 VAL A O 1
ATOM 1419 N N . SER A 1 183 ? -7.457 -16.767 -16.321 1.00 88.56 183 SER A N 1
ATOM 1420 C CA . SER A 1 183 ? -7.180 -17.449 -15.048 1.00 88.56 183 SER A CA 1
ATOM 1421 C C . SER A 1 183 ? -5.749 -17.962 -14.900 1.00 88.56 183 SER A C 1
ATOM 1423 O O . SER A 1 183 ? -5.276 -18.106 -13.771 1.00 88.56 183 SER A O 1
ATOM 1425 N N . ASP A 1 184 ? -5.077 -18.251 -16.013 1.00 87.00 184 ASP A N 1
ATOM 1426 C CA . ASP A 1 184 ? -3.761 -18.896 -16.018 1.00 87.00 184 ASP A CA 1
ATOM 1427 C C . ASP A 1 184 ? -2.631 -17.863 -16.166 1.00 87.00 184 ASP A C 1
ATOM 1429 O O . ASP A 1 184 ? -1.449 -18.180 -15.993 1.00 87.00 184 ASP A O 1
ATOM 1433 N N . ILE A 1 185 ? -2.988 -16.594 -16.402 1.00 89.19 185 ILE A N 1
ATOM 1434 C CA . ILE A 1 185 ? -2.063 -15.462 -16.443 1.00 89.19 185 ILE A CA 1
ATOM 1435 C C . ILE A 1 185 ? -1.663 -15.095 -15.007 1.00 89.19 185 ILE A C 1
ATOM 1437 O O . ILE A 1 185 ? -2.264 -14.257 -14.338 1.00 89.19 185 ILE A O 1
ATOM 1441 N N . GLY A 1 186 ? -0.626 -15.769 -14.512 1.00 90.75 186 GLY A N 1
ATOM 1442 C CA . GLY A 1 186 ? -0.013 -15.493 -13.215 1.00 90.75 186 GLY A CA 1
ATOM 1443 C C . GLY A 1 186 ? 1.134 -14.480 -13.278 1.00 90.75 186 GLY A C 1
ATOM 1444 O O . GLY A 1 186 ? 1.599 -14.081 -14.346 1.00 90.75 186 GLY A O 1
ATOM 1445 N N . GLY A 1 187 ? 1.677 -14.132 -12.106 1.00 91.12 187 GLY A N 1
ATOM 1446 C CA . GLY A 1 187 ? 2.814 -13.207 -11.994 1.00 91.12 187 GLY A CA 1
ATOM 1447 C C . GLY A 1 187 ? 4.075 -13.662 -12.743 1.00 91.12 187 GLY A C 1
ATOM 1448 O O . GLY A 1 187 ? 4.813 -12.823 -13.245 1.00 91.12 187 GLY A O 1
ATOM 1449 N N . SER A 1 188 ? 4.290 -14.976 -12.891 1.00 91.44 188 SER A N 1
ATOM 1450 C CA . SER A 1 188 ? 5.406 -15.515 -13.684 1.00 91.44 188 SER A CA 1
ATOM 1451 C C . SER A 1 188 ? 5.271 -15.189 -15.173 1.00 91.44 188 SER A C 1
ATOM 1453 O O . SER A 1 188 ? 6.258 -14.821 -15.801 1.00 91.44 188 SER A O 1
ATOM 1455 N N . GLN A 1 189 ? 4.061 -15.300 -15.732 1.00 89.31 189 GLN A N 1
ATOM 1456 C CA . GLN A 1 189 ? 3.801 -14.996 -17.143 1.00 89.31 189 GLN A CA 1
ATOM 1457 C C . GLN A 1 189 ? 3.846 -13.486 -17.394 1.00 89.31 189 GLN A C 1
ATOM 1459 O O . GLN A 1 189 ? 4.415 -13.036 -18.383 1.00 89.31 189 GLN A O 1
ATOM 1464 N N . ALA A 1 190 ? 3.316 -12.690 -16.460 1.00 91.38 190 ALA A N 1
ATOM 1465 C CA . ALA A 1 190 ? 3.415 -11.234 -16.524 1.00 91.38 190 ALA A CA 1
ATOM 1466 C C . ALA A 1 190 ? 4.876 -10.746 -16.459 1.00 91.38 190 ALA A C 1
ATOM 1468 O O . ALA A 1 190 ? 5.250 -9.833 -17.193 1.00 91.38 190 ALA A O 1
ATOM 1469 N N . GLY A 1 191 ? 5.705 -11.371 -15.614 1.00 92.81 191 GLY A N 1
ATOM 1470 C CA . GLY A 1 191 ? 7.143 -11.101 -15.538 1.00 92.81 191 GLY A CA 1
ATOM 1471 C C . GLY A 1 191 ? 7.857 -11.428 -16.848 1.00 92.81 191 GLY A C 1
ATOM 1472 O O . GLY A 1 191 ? 8.503 -10.556 -17.418 1.00 92.81 191 GLY A O 1
ATOM 1473 N N . ALA A 1 192 ? 7.641 -12.633 -17.383 1.00 91.75 192 ALA A N 1
ATOM 1474 C CA . ALA A 1 192 ? 8.230 -13.050 -18.654 1.00 91.75 192 ALA A CA 1
ATOM 1475 C C . ALA A 1 192 ? 7.816 -12.143 -19.827 1.00 91.75 192 ALA A C 1
ATOM 1477 O O . ALA A 1 192 ? 8.647 -11.802 -20.664 1.00 91.75 192 ALA A O 1
ATOM 1478 N N . PHE A 1 193 ? 6.552 -11.704 -19.881 1.00 93.56 193 PHE A N 1
ATOM 1479 C CA . PHE A 1 193 ? 6.102 -10.756 -20.903 1.00 93.56 193 PHE A CA 1
ATOM 1480 C C . PHE A 1 193 ? 6.754 -9.382 -20.745 1.00 93.56 193 PHE A C 1
ATOM 1482 O O . PHE A 1 193 ? 7.144 -8.777 -21.738 1.00 93.56 193 PHE A O 1
ATOM 1489 N N . ARG A 1 194 ? 6.926 -8.888 -19.515 1.00 93.69 194 ARG A N 1
ATOM 1490 C CA . ARG A 1 194 ? 7.649 -7.635 -19.268 1.00 93.69 194 ARG A CA 1
ATOM 1491 C C . ARG A 1 194 ? 9.107 -7.732 -19.717 1.00 93.69 194 ARG A C 1
ATOM 1493 O O . ARG A 1 194 ? 9.585 -6.815 -20.376 1.00 93.69 194 ARG A O 1
ATOM 1500 N N . ASP A 1 195 ? 9.791 -8.821 -19.386 1.00 93.19 195 ASP A N 1
ATOM 1501 C CA . ASP A 1 195 ? 11.181 -9.039 -19.795 1.00 93.19 195 ASP A CA 1
ATOM 1502 C C . ASP A 1 195 ? 11.285 -9.149 -21.323 1.00 93.19 195 ASP A C 1
ATOM 1504 O O . ASP A 1 195 ? 12.173 -8.556 -21.938 1.00 93.19 195 ASP A O 1
ATOM 1508 N N . LEU A 1 196 ? 10.309 -9.801 -21.964 1.00 91.19 196 LEU A N 1
ATOM 1509 C CA . LEU A 1 196 ? 10.178 -9.799 -23.417 1.00 91.19 196 LEU A CA 1
ATOM 1510 C C . LEU A 1 196 ? 10.028 -8.371 -23.962 1.00 91.19 196 LEU A C 1
ATOM 1512 O O . LEU A 1 196 ? 10.782 -7.983 -24.845 1.00 91.19 196 LEU A O 1
ATOM 1516 N N . LEU A 1 197 ? 9.126 -7.552 -23.414 1.00 89.12 197 LEU A N 1
ATOM 1517 C CA . LEU A 1 197 ? 8.959 -6.160 -23.851 1.00 89.12 197 LEU A CA 1
ATOM 1518 C C . LEU A 1 197 ? 10.249 -5.332 -23.723 1.00 89.12 197 LEU A C 1
ATOM 1520 O O . LEU A 1 197 ? 10.477 -4.452 -24.547 1.00 89.12 197 LEU A O 1
ATOM 1524 N N . LEU A 1 198 ? 11.092 -5.613 -22.725 1.00 87.44 198 LEU A N 1
ATOM 1525 C CA . LEU A 1 198 ? 12.376 -4.929 -22.526 1.00 87.44 198 LEU A CA 1
ATOM 1526 C C . LEU A 1 198 ? 13.479 -5.407 -23.480 1.00 87.44 198 LEU A C 1
ATOM 1528 O O . LEU A 1 198 ? 14.411 -4.656 -23.757 1.00 87.44 198 LEU A O 1
ATOM 1532 N N . THR A 1 199 ? 13.385 -6.645 -23.966 1.00 86.44 199 THR A N 1
ATOM 1533 C CA . THR A 1 199 ? 14.330 -7.214 -24.943 1.00 86.44 199 THR A CA 1
ATOM 1534 C C . THR A 1 199 ? 13.975 -6.864 -26.386 1.00 86.44 199 THR A C 1
ATOM 1536 O O . THR A 1 199 ? 14.835 -6.949 -27.263 1.00 86.44 199 THR A O 1
ATOM 1539 N N . LEU A 1 200 ? 12.733 -6.444 -26.650 1.00 79.50 200 LEU A N 1
ATOM 1540 C CA . LEU A 1 200 ? 12.332 -5.973 -27.970 1.00 79.50 200 LEU A CA 1
ATOM 1541 C C . LEU A 1 200 ? 13.070 -4.672 -28.332 1.00 79.50 200 LEU A C 1
ATOM 1543 O O . LEU A 1 200 ? 13.159 -3.754 -27.514 1.00 79.50 200 LEU A O 1
ATOM 1547 N N . PRO A 1 201 ? 13.570 -4.545 -29.574 1.00 77.50 201 PRO A N 1
ATOM 1548 C CA . PRO A 1 201 ? 14.200 -3.314 -30.020 1.00 77.50 201 PRO A CA 1
ATOM 1549 C C . PRO A 1 201 ? 13.187 -2.159 -29.983 1.00 77.50 201 PRO A C 1
ATOM 1551 O O . PRO A 1 201 ? 12.038 -2.300 -30.408 1.00 77.50 201 PRO A O 1
ATOM 1554 N N . ALA A 1 202 ? 13.627 -0.983 -29.524 1.00 60.97 202 ALA A N 1
ATOM 1555 C CA . ALA A 1 202 ? 12.790 0.215 -29.366 1.00 60.97 202 ALA A CA 1
ATOM 1556 C C . ALA A 1 202 ? 12.148 0.731 -30.676 1.00 60.97 202 ALA A C 1
ATOM 1558 O O . ALA A 1 202 ? 11.312 1.635 -30.653 1.00 60.97 202 ALA A O 1
ATOM 1559 N N . THR A 1 203 ? 12.507 0.156 -31.826 1.00 55.38 203 THR A N 1
ATOM 1560 C CA . THR A 1 203 ? 11.914 0.442 -33.139 1.00 55.38 203 THR A CA 1
ATOM 1561 C C . THR A 1 203 ? 10.490 -0.104 -33.289 1.00 55.38 203 THR A C 1
ATOM 1563 O O . THR A 1 203 ? 9.737 0.397 -34.119 1.00 55.38 203 THR A O 1
ATOM 1566 N N . LEU A 1 204 ? 10.073 -1.064 -32.454 1.00 54.97 204 LEU A N 1
ATOM 1567 C CA . LEU A 1 204 ? 8.740 -1.683 -32.520 1.00 54.97 204 LEU A CA 1
ATOM 1568 C C . LEU A 1 204 ? 7.610 -0.754 -32.023 1.00 54.97 204 LEU A C 1
ATOM 1570 O O . LEU A 1 204 ? 6.444 -0.986 -32.325 1.00 54.97 204 LEU A O 1
ATOM 1574 N N . ALA A 1 205 ? 7.944 0.335 -31.320 1.00 47.94 205 ALA A N 1
ATOM 1575 C CA . ALA A 1 205 ? 6.987 1.351 -30.866 1.00 47.94 205 ALA A CA 1
ATOM 1576 C C . ALA A 1 205 ? 6.755 2.495 -31.879 1.00 47.94 205 ALA A C 1
ATOM 1578 O O . ALA A 1 205 ? 5.919 3.364 -31.642 1.00 47.94 205 ALA A O 1
ATOM 1579 N N . LYS A 1 206 ? 7.491 2.524 -33.000 1.00 50.47 206 LYS A N 1
ATOM 1580 C CA . LYS A 1 206 ? 7.421 3.590 -34.012 1.00 50.47 206 LYS A CA 1
ATOM 1581 C C . LYS A 1 206 ? 7.324 3.004 -35.421 1.00 50.47 206 LYS A C 1
ATOM 1583 O O . LYS A 1 206 ? 8.218 3.201 -36.238 1.00 50.47 206 LYS A O 1
ATOM 1588 N N . VAL A 1 207 ? 6.229 2.320 -35.748 1.00 46.91 207 VAL A N 1
ATOM 1589 C CA . VAL A 1 207 ? 5.869 2.186 -37.167 1.00 46.91 207 VAL A CA 1
ATOM 1590 C C . VAL A 1 207 ? 5.267 3.523 -37.583 1.00 46.91 207 VAL A C 1
ATOM 1592 O O . VAL A 1 207 ? 4.113 3.826 -37.291 1.00 46.91 207 VAL A O 1
ATOM 1595 N N . LYS A 1 208 ? 6.103 4.373 -38.181 1.00 40.81 208 LYS A N 1
ATOM 1596 C CA . LYS A 1 208 ? 5.653 5.556 -38.908 1.00 40.81 208 LYS A CA 1
ATOM 1597 C C . LYS A 1 208 ? 4.860 5.051 -40.112 1.00 40.81 208 LYS A C 1
ATOM 1599 O O . LYS A 1 208 ? 5.390 4.252 -40.879 1.00 40.81 208 LYS A O 1
ATOM 1604 N N . ALA A 1 209 ? 3.598 5.461 -40.212 1.00 40.25 209 ALA A N 1
ATOM 1605 C CA . ALA A 1 209 ? 2.779 5.210 -41.388 1.00 40.25 209 ALA A CA 1
ATOM 1606 C C . ALA A 1 209 ? 3.544 5.689 -42.633 1.00 40.25 209 ALA A C 1
ATOM 1608 O O . ALA A 1 209 ? 4.038 6.822 -42.647 1.00 40.25 209 ALA A O 1
ATOM 1609 N N . ILE A 1 210 ? 3.698 4.787 -43.601 1.00 37.47 210 ILE A N 1
ATOM 1610 C CA . ILE A 1 210 ? 4.026 5.116 -44.990 1.00 37.47 210 ILE A CA 1
ATOM 1611 C C . ILE A 1 210 ? 2.690 5.264 -45.706 1.00 37.47 210 ILE A C 1
ATOM 1613 O O . ILE A 1 210 ? 1.819 4.399 -45.450 1.00 37.47 210 ILE A O 1
#

Foldseek 3Di:
DDDDDDDDDDDPVPPDQWDDDPQWIKGKDADPPQCCVLEVDGMDIGTPRDNDPVSSVVVNVVLVVVVVVLSVVCVVVPRPRHNVVVVVSVVVVPDPPPPPPDDDDDDDDDDDDDDDDDDDDDDDDPPPPDDDDDDDPDDPQQWPVNCLCPPQVPDPPDDPVSNVVVVVLVVLLCVVPNTDGPVVPDPVSVVVSVVVVVPDPPCVVDPDDD